Protein AF-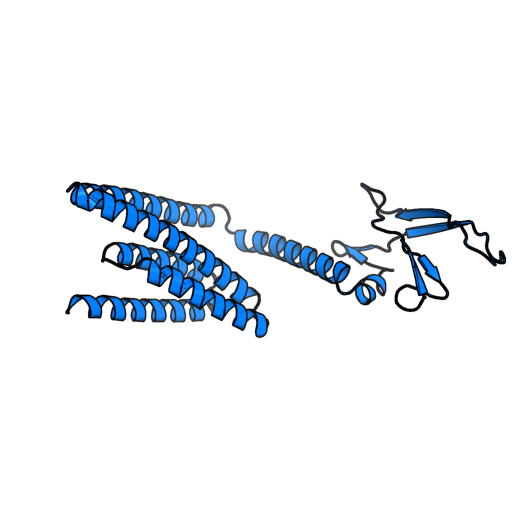A0A9D8EAK0-F1 (afdb_monomer_lite)

Structure (mmCIF, N/CA/C/O backbone):
data_AF-A0A9D8EAK0-F1
#
_entry.id   AF-A0A9D8EAK0-F1
#
loop_
_atom_site.group_PDB
_atom_site.id
_atom_site.type_symbol
_atom_site.label_atom_id
_atom_site.label_alt_id
_atom_site.label_comp_id
_atom_site.label_asym_id
_atom_site.label_entity_id
_atom_site.label_seq_id
_atom_site.pdbx_PDB_ins_code
_atom_site.Cartn_x
_atom_site.Cartn_y
_atom_site.Cartn_z
_atom_site.occupancy
_atom_site.B_iso_or_equiv
_atom_site.auth_seq_id
_atom_site.auth_comp_id
_atom_site.auth_asym_id
_atom_site.auth_atom_id
_atom_site.pdbx_PDB_model_num
ATOM 1 N N . MET A 1 1 ? -1.820 21.563 34.931 1.00 51.72 1 MET A N 1
ATOM 2 C CA . MET A 1 1 ? -0.421 21.409 34.449 1.00 51.72 1 MET A CA 1
ATOM 3 C C . MET A 1 1 ? 0.178 20.003 34.627 1.00 51.72 1 MET A C 1
ATOM 5 O O . MET A 1 1 ? 1.142 19.706 33.934 1.00 51.72 1 MET A O 1
ATOM 9 N N . LYS A 1 2 ? -0.359 19.120 35.493 1.00 52.44 2 LYS A N 1
ATOM 10 C CA . LYS A 1 2 ? 0.171 17.749 35.684 1.00 52.44 2 LYS A CA 1
ATOM 11 C C . LYS A 1 2 ? -0.135 16.769 34.535 1.00 52.44 2 LYS A C 1
ATOM 13 O O . LYS A 1 2 ? 0.674 15.885 34.287 1.00 52.44 2 LYS A O 1
ATOM 18 N N . GLU A 1 3 ? -1.223 16.958 33.790 1.00 54.00 3 GLU A N 1
ATOM 19 C CA . GLU A 1 3 ? -1.650 16.009 32.742 1.00 54.00 3 GLU A CA 1
ATOM 20 C C . GLU A 1 3 ? -0.739 15.991 31.500 1.00 54.00 3 GLU A C 1
ATOM 22 O O . GLU A 1 3 ? -0.499 14.931 30.929 1.00 54.00 3 GLU A O 1
ATOM 27 N N . LYS A 1 4 ? -0.110 17.120 31.134 1.00 54.97 4 LYS A N 1
ATOM 28 C CA . LYS A 1 4 ? 0.785 17.182 29.958 1.00 54.97 4 LYS A CA 1
ATOM 29 C C . LYS A 1 4 ? 2.066 16.344 30.091 1.00 54.97 4 LYS A C 1
ATOM 31 O O . LYS A 1 4 ? 2.624 15.944 29.074 1.00 54.97 4 LYS A O 1
ATOM 36 N N . LYS A 1 5 ? 2.543 16.054 31.310 1.00 58.66 5 LYS A N 1
ATOM 37 C CA . LYS A 1 5 ? 3.771 15.253 31.504 1.00 58.66 5 LYS A CA 1
ATOM 38 C C . LYS A 1 5 ? 3.577 13.770 31.174 1.00 58.66 5 LYS A C 1
ATOM 40 O O . LYS A 1 5 ? 4.534 13.117 30.773 1.00 58.66 5 LYS A O 1
ATOM 45 N N . ILE A 1 6 ? 2.355 13.254 31.305 1.00 59.34 6 ILE A N 1
ATOM 46 C CA . ILE A 1 6 ? 2.064 11.830 31.094 1.00 59.34 6 ILE A CA 1
ATOM 47 C C . ILE A 1 6 ? 2.132 11.482 29.600 1.00 59.34 6 ILE A C 1
ATOM 49 O O . ILE A 1 6 ? 2.728 10.471 29.234 1.00 59.34 6 ILE A O 1
ATOM 53 N N . GLY A 1 7 ? 1.625 12.362 28.728 1.00 63.47 7 GLY A N 1
ATOM 54 C CA . GLY A 1 7 ? 1.642 12.143 27.277 1.00 63.47 7 GLY A CA 1
ATOM 55 C C . GLY A 1 7 ? 3.052 12.061 26.680 1.00 63.47 7 GLY A C 1
ATOM 56 O O . GLY A 1 7 ? 3.315 11.204 25.841 1.00 63.47 7 GLY A O 1
ATOM 57 N N . LEU A 1 8 ? 3.985 12.899 27.149 1.00 65.31 8 LEU A N 1
ATOM 58 C CA . LEU A 1 8 ? 5.356 12.921 26.625 1.00 65.31 8 LEU A CA 1
ATOM 59 C C . LEU A 1 8 ? 6.140 11.653 26.995 1.00 65.31 8 LEU A C 1
ATOM 61 O O . LEU A 1 8 ? 6.878 11.116 26.173 1.00 65.31 8 LEU A O 1
ATOM 65 N N . SER A 1 9 ? 5.954 11.150 28.219 1.00 68.38 9 SER A N 1
ATOM 66 C CA . SER A 1 9 ? 6.632 9.935 28.676 1.00 68.38 9 SER A CA 1
ATOM 67 C C . SER A 1 9 ? 6.120 8.692 27.937 1.00 68.38 9 SER A C 1
ATOM 69 O O . SER A 1 9 ? 6.912 7.818 27.591 1.00 68.38 9 SER A O 1
ATOM 71 N N . PHE A 1 10 ? 4.823 8.653 27.616 1.00 66.75 10 PHE A N 1
ATOM 72 C CA . PHE A 1 10 ? 4.234 7.614 26.769 1.00 66.75 10 PHE A CA 1
ATOM 73 C C . PHE A 1 10 ? 4.755 7.663 25.331 1.00 66.75 10 PHE A C 1
ATOM 75 O O . PHE A 1 10 ? 5.081 6.623 24.762 1.00 66.75 10 PHE A O 1
ATOM 82 N N . LEU A 1 11 ? 4.879 8.863 24.754 1.00 65.81 11 LEU A N 1
ATOM 83 C CA . LEU A 1 11 ? 5.420 9.042 23.406 1.00 65.81 11 LEU A CA 1
ATOM 84 C C . LEU A 1 11 ? 6.875 8.558 23.319 1.00 65.81 11 LEU A C 1
ATOM 86 O O . LEU A 1 11 ? 7.241 7.875 22.367 1.00 65.81 11 LEU A O 1
ATOM 90 N N . ALA A 1 12 ? 7.689 8.859 24.334 1.00 70.94 12 ALA A N 1
ATOM 91 C CA . ALA A 1 12 ? 9.068 8.386 24.411 1.00 70.94 12 ALA A CA 1
ATOM 92 C C . ALA A 1 12 ? 9.146 6.853 24.525 1.00 70.94 12 ALA A C 1
ATOM 94 O O . ALA A 1 12 ? 9.933 6.228 23.817 1.00 70.94 12 ALA A O 1
ATOM 95 N N . ALA A 1 13 ? 8.296 6.239 25.356 1.00 72.50 13 ALA A N 1
ATOM 96 C CA . ALA A 1 13 ? 8.214 4.783 25.475 1.00 72.50 13 ALA A CA 1
ATOM 97 C C . ALA A 1 13 ? 7.775 4.120 24.158 1.00 72.50 13 ALA A C 1
ATOM 99 O O . ALA A 1 13 ? 8.337 3.101 23.764 1.00 72.50 13 ALA A O 1
ATOM 100 N N . PHE A 1 14 ? 6.822 4.725 23.445 1.00 70.31 14 PHE A N 1
ATOM 101 C CA . PHE A 1 14 ? 6.393 4.272 22.123 1.00 70.31 14 PHE A CA 1
ATOM 102 C C . PHE A 1 14 ? 7.522 4.362 21.094 1.00 70.31 14 PHE A C 1
ATOM 104 O O . PHE A 1 14 ? 7.761 3.412 20.354 1.00 70.31 14 PHE A O 1
ATOM 111 N N . PHE A 1 15 ? 8.242 5.485 21.066 1.00 70.19 15 PHE A N 1
ATOM 112 C CA . PHE A 1 15 ? 9.363 5.681 20.151 1.00 70.19 15 PHE A CA 1
ATOM 113 C C . PHE A 1 15 ? 10.483 4.669 20.418 1.00 70.19 15 PHE A C 1
ATOM 115 O O . PHE A 1 15 ? 11.022 4.084 19.483 1.00 70.19 15 PHE A O 1
ATOM 122 N N . LEU A 1 16 ? 10.769 4.388 21.694 1.00 77.81 16 LEU A N 1
ATOM 123 C CA . LEU A 1 16 ? 11.704 3.341 22.100 1.00 77.81 16 LEU A CA 1
ATOM 124 C C . LEU A 1 16 ? 11.246 1.957 21.611 1.00 77.81 16 LEU A C 1
ATOM 126 O O . LEU A 1 16 ? 12.033 1.229 21.015 1.00 77.81 16 LEU A O 1
ATOM 130 N N . LEU A 1 17 ? 9.969 1.612 21.804 1.00 68.75 17 LEU A N 1
ATOM 131 C CA . LEU A 1 17 ? 9.374 0.362 21.317 1.00 68.75 17 LEU A CA 1
ATOM 132 C C . LEU A 1 17 ? 9.446 0.240 19.792 1.00 68.75 17 LEU A C 1
ATOM 134 O O . LEU A 1 17 ? 9.716 -0.843 19.275 1.00 68.75 17 LEU A O 1
ATOM 138 N N . LEU A 1 18 ? 9.255 1.345 19.072 1.00 67.44 18 LEU A N 1
ATOM 139 C CA . LEU A 1 18 ? 9.358 1.393 17.618 1.00 67.44 18 LEU A CA 1
ATOM 140 C C . LEU A 1 18 ? 10.806 1.180 17.157 1.00 67.44 18 LEU A C 1
ATOM 142 O O . LEU A 1 18 ? 11.036 0.399 16.237 1.00 67.44 18 LEU A O 1
ATOM 146 N N . ILE A 1 19 ? 11.785 1.789 17.830 1.00 72.50 19 ILE A N 1
ATOM 147 C CA . ILE A 1 19 ? 13.213 1.546 17.572 1.00 72.50 19 ILE A CA 1
ATOM 148 C C . ILE A 1 19 ? 13.569 0.081 17.847 1.00 72.50 19 ILE A C 1
ATOM 150 O O . ILE A 1 19 ? 14.188 -0.561 17.001 1.00 72.50 19 ILE A O 1
ATOM 154 N N . ILE A 1 20 ? 13.142 -0.470 18.988 1.00 72.69 20 ILE A N 1
ATOM 155 C CA . ILE A 1 20 ? 13.366 -1.881 19.339 1.00 72.69 20 ILE A CA 1
ATOM 156 C C . ILE A 1 20 ? 12.738 -2.790 18.280 1.00 72.69 20 ILE A C 1
ATOM 158 O O . ILE A 1 20 ? 13.375 -3.739 17.833 1.00 72.69 20 ILE A O 1
ATOM 162 N N . SER A 1 21 ? 11.526 -2.476 17.821 1.00 65.38 21 SER A N 1
ATOM 163 C CA . SER A 1 21 ? 10.844 -3.177 16.730 1.00 65.38 21 SER A CA 1
ATOM 164 C C . SER A 1 21 ? 11.638 -3.128 15.422 1.00 65.38 21 SER A C 1
ATOM 166 O O . SER A 1 21 ? 11.805 -4.154 14.768 1.00 65.38 21 SER A O 1
ATOM 168 N N . LEU A 1 22 ? 12.147 -1.955 15.035 1.00 68.38 22 LEU A N 1
ATOM 169 C CA . LEU A 1 22 ? 12.960 -1.801 13.826 1.00 68.38 22 LEU A CA 1
ATOM 170 C C . LEU A 1 22 ? 14.261 -2.602 13.913 1.00 68.38 22 LEU A C 1
ATOM 172 O O . LEU A 1 22 ? 14.659 -3.225 12.935 1.00 68.38 22 LEU A O 1
ATOM 176 N N . PHE A 1 23 ? 14.891 -2.642 15.087 1.00 70.62 23 PHE A N 1
ATOM 177 C CA . PHE A 1 23 ? 16.078 -3.462 15.317 1.00 70.62 23 PHE A CA 1
ATOM 178 C C . PHE A 1 23 ? 15.743 -4.961 15.278 1.00 70.62 23 PHE A C 1
ATOM 180 O O . PHE A 1 23 ? 16.468 -5.763 14.689 1.00 70.62 23 PHE A O 1
ATOM 187 N N . SER A 1 24 ? 14.589 -5.324 15.841 1.00 62.16 24 SER A N 1
ATOM 188 C CA . SER A 1 24 ? 14.071 -6.694 15.860 1.00 62.16 24 SER A CA 1
ATOM 189 C C . SER A 1 24 ? 13.712 -7.197 14.464 1.00 62.16 24 SER A C 1
ATOM 191 O O . SER A 1 24 ? 13.799 -8.395 14.236 1.00 62.16 24 SER A O 1
ATOM 193 N N . LEU A 1 25 ? 13.381 -6.317 13.511 1.00 61.12 25 LEU A N 1
ATOM 194 C CA . LEU A 1 25 ? 13.100 -6.679 12.115 1.00 61.12 25 LEU A CA 1
ATOM 195 C C . LEU A 1 25 ? 14.266 -7.440 11.465 1.00 61.12 25 LEU A C 1
ATOM 197 O O . LEU A 1 25 ? 14.039 -8.367 10.691 1.00 61.12 25 LEU A O 1
ATOM 201 N N . SER A 1 26 ? 15.504 -7.057 11.796 1.00 58.28 26 SER A N 1
ATOM 202 C CA . SER A 1 26 ? 16.720 -7.681 11.259 1.00 58.28 26 SER A CA 1
ATOM 203 C C . SER A 1 26 ? 16.910 -9.118 11.760 1.00 58.28 26 SER A C 1
ATOM 205 O O . SER A 1 26 ? 17.507 -9.948 11.081 1.00 58.28 26 SER A O 1
ATOM 207 N N . ILE A 1 27 ? 16.381 -9.419 12.949 1.00 70.00 27 ILE A N 1
ATOM 208 C CA . ILE A 1 27 ? 16.633 -10.677 13.661 1.00 70.00 27 ILE A CA 1
ATOM 209 C C . ILE A 1 27 ? 15.416 -11.611 13.571 1.00 70.00 27 ILE A C 1
ATOM 211 O O . ILE A 1 27 ? 15.560 -12.812 13.361 1.00 70.00 27 ILE A O 1
ATOM 215 N N . PHE A 1 28 ? 14.205 -11.061 13.677 1.00 68.94 28 PHE A N 1
ATOM 216 C CA . PHE A 1 28 ? 12.940 -11.790 13.719 1.00 68.94 28 PHE A CA 1
ATOM 217 C C . PHE A 1 28 ? 11.852 -11.036 12.932 1.00 68.94 28 PHE A C 1
ATOM 219 O O . PHE A 1 28 ? 11.063 -10.284 13.514 1.00 68.94 28 PHE A O 1
ATOM 226 N N . PRO A 1 29 ? 11.731 -11.281 11.615 1.00 64.19 29 PRO A N 1
ATOM 227 C CA . PRO A 1 29 ? 10.745 -10.619 10.752 1.00 64.19 29 PRO A CA 1
ATOM 228 C C . PRO A 1 29 ? 9.292 -10.800 11.221 1.00 64.19 29 PRO A C 1
ATOM 230 O O . PRO A 1 29 ? 8.430 -9.975 10.938 1.00 64.19 29 PRO A O 1
ATOM 233 N N . GLN A 1 30 ? 9.020 -11.872 11.969 1.00 62.62 30 GLN A N 1
ATOM 234 C CA . GLN A 1 30 ? 7.698 -12.211 12.501 1.00 62.62 30 GLN A CA 1
ATOM 235 C C . GLN A 1 30 ? 7.270 -11.298 13.668 1.00 62.62 30 GLN A C 1
ATOM 237 O O . GLN A 1 30 ? 6.085 -11.007 13.818 1.00 62.62 30 GLN A O 1
ATOM 242 N N . LEU A 1 31 ? 8.219 -10.779 14.462 1.00 60.12 31 LEU A N 1
ATOM 243 C CA . LEU A 1 31 ? 7.925 -9.888 15.597 1.00 60.12 31 LEU A CA 1
ATOM 244 C C . LEU A 1 31 ? 7.423 -8.505 15.155 1.00 60.12 31 LEU A C 1
ATOM 246 O O . LEU A 1 31 ? 6.789 -7.794 15.933 1.00 60.12 31 LEU A O 1
ATOM 250 N N . TYR A 1 32 ? 7.646 -8.134 13.897 1.00 63.91 32 TYR A N 1
ATOM 251 C CA . TYR A 1 32 ? 7.183 -6.868 13.333 1.00 63.91 32 TYR A CA 1
ATOM 252 C C . TYR A 1 32 ? 5.649 -6.767 13.251 1.00 63.91 32 TYR A C 1
ATOM 254 O O . TYR A 1 32 ? 5.074 -5.708 13.484 1.00 63.91 32 TYR A O 1
ATOM 262 N N . GLN A 1 33 ? 4.942 -7.870 12.991 1.00 63.53 33 GLN A N 1
ATOM 263 C CA . GLN A 1 33 ? 3.473 -7.857 13.035 1.00 63.53 33 GLN A CA 1
ATOM 264 C C . GLN A 1 33 ? 2.954 -7.626 14.462 1.00 63.53 33 GLN A C 1
ATOM 266 O O . GLN A 1 33 ? 1.955 -6.937 14.672 1.00 63.53 33 GLN A O 1
ATOM 271 N N . ILE A 1 34 ? 3.676 -8.147 15.456 1.00 62.41 34 ILE A N 1
ATOM 272 C CA . ILE A 1 34 ? 3.359 -7.963 16.874 1.00 62.41 34 ILE A CA 1
ATOM 273 C C . ILE A 1 34 ? 3.629 -6.514 17.302 1.00 62.41 34 ILE A C 1
ATOM 275 O O . ILE A 1 34 ? 2.858 -5.961 18.085 1.00 62.41 34 ILE A O 1
ATOM 279 N N . SER A 1 35 ? 4.653 -5.851 16.757 1.00 64.88 35 SER A N 1
ATOM 280 C CA . SER A 1 35 ? 4.904 -4.437 17.053 1.00 64.88 35 SER A CA 1
ATOM 281 C C . SER A 1 35 ? 3.859 -3.503 16.437 1.00 64.88 35 SER A C 1
ATOM 283 O O . SER A 1 35 ? 3.468 -2.541 17.096 1.00 64.88 35 SER A O 1
ATOM 285 N N . ILE A 1 36 ? 3.318 -3.820 15.252 1.00 64.75 36 ILE A N 1
ATOM 286 C CA . ILE A 1 36 ? 2.131 -3.144 14.692 1.00 64.75 36 ILE A CA 1
ATOM 287 C C . ILE A 1 36 ? 0.947 -3.278 15.651 1.00 64.75 36 ILE A C 1
ATOM 289 O O . ILE A 1 36 ? 0.292 -2.286 15.972 1.00 64.75 36 ILE A O 1
ATOM 293 N N . PHE A 1 37 ? 0.687 -4.492 16.141 1.00 64.31 37 PHE A N 1
ATOM 294 C CA . PHE A 1 37 ? -0.396 -4.745 17.088 1.00 64.31 37 PHE A CA 1
ATOM 295 C C . PHE A 1 37 ? -0.211 -3.947 18.386 1.00 64.31 37 PHE A C 1
ATOM 297 O O . PHE A 1 37 ? -1.149 -3.306 18.858 1.00 64.31 37 PHE A O 1
ATOM 304 N N . PHE A 1 38 ? 1.011 -3.905 18.922 1.00 65.25 38 PHE A N 1
ATOM 305 C CA . PHE A 1 38 ? 1.347 -3.085 20.085 1.00 65.25 38 PHE A CA 1
ATOM 306 C C . PHE A 1 38 ? 1.203 -1.590 19.809 1.00 65.25 38 PHE A C 1
ATOM 308 O O . PHE A 1 38 ? 0.707 -0.864 20.666 1.00 65.25 38 PHE A O 1
ATOM 315 N N . ALA A 1 39 ? 1.575 -1.121 18.618 1.00 67.75 39 ALA A N 1
ATOM 316 C CA . ALA A 1 39 ? 1.432 0.278 18.257 1.00 67.75 39 ALA A CA 1
ATOM 317 C C . ALA A 1 39 ? -0.041 0.696 18.170 1.00 67.75 39 ALA A C 1
ATOM 319 O O . ALA A 1 39 ? -0.419 1.742 18.696 1.00 67.75 39 ALA A O 1
ATOM 320 N N . VAL A 1 40 ? -0.884 -0.161 17.587 1.00 67.44 40 VAL A N 1
ATOM 321 C CA . VAL A 1 40 ? -2.342 0.007 17.555 1.00 67.44 40 VAL A CA 1
ATOM 322 C C . VAL A 1 40 ? -2.933 -0.078 18.965 1.00 67.44 40 VAL A C 1
ATOM 324 O O . VAL A 1 40 ? -3.793 0.725 19.309 1.00 67.44 40 VAL A O 1
ATOM 327 N N . MET A 1 41 ? -2.450 -0.981 19.820 1.00 65.25 41 MET A N 1
ATOM 328 C CA . MET A 1 41 ? -2.903 -1.080 21.210 1.00 65.25 41 MET A CA 1
ATOM 329 C C . MET A 1 41 ? -2.539 0.150 22.039 1.00 65.25 41 MET A C 1
ATOM 331 O O . MET A 1 41 ? -3.399 0.677 22.739 1.00 65.25 41 MET A O 1
ATOM 335 N N . ILE A 1 42 ? -1.304 0.645 21.932 1.00 65.50 42 ILE A N 1
ATOM 336 C CA . ILE A 1 42 ? -0.858 1.877 22.597 1.00 65.50 42 ILE A CA 1
ATOM 337 C C . ILE A 1 42 ? -1.645 3.073 22.063 1.00 65.50 42 ILE A C 1
ATOM 339 O O . ILE A 1 42 ? -2.051 3.936 22.838 1.00 65.50 42 ILE A O 1
ATOM 343 N N . PHE A 1 43 ? -1.920 3.100 20.760 1.00 65.69 43 PHE A N 1
ATOM 344 C CA . PHE A 1 43 ? -2.755 4.117 20.139 1.00 65.69 43 PHE A CA 1
ATOM 345 C C . PHE A 1 43 ? -4.185 4.124 20.702 1.00 65.69 43 PHE A C 1
ATOM 347 O O . PHE A 1 43 ? -4.709 5.1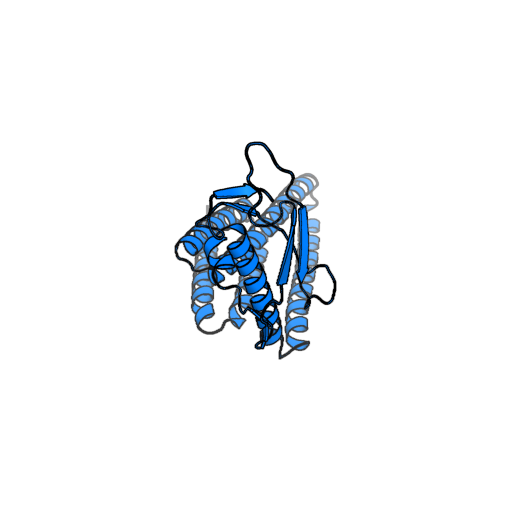60 21.106 1.00 65.69 43 PHE A O 1
ATOM 354 N N . ILE A 1 44 ? -4.797 2.950 20.790 1.00 62.25 44 ILE A N 1
ATOM 355 C CA . ILE A 1 44 ? -6.125 2.748 21.363 1.00 62.25 44 ILE A CA 1
ATOM 356 C C . ILE A 1 44 ? -6.161 3.157 22.844 1.00 62.25 44 ILE A C 1
ATOM 358 O O . ILE A 1 44 ? -7.092 3.834 23.281 1.00 62.25 44 ILE A O 1
ATOM 362 N N . PHE A 1 45 ? -5.130 2.791 23.607 1.00 61.78 45 PHE A N 1
ATOM 363 C CA . PHE A 1 45 ? -4.972 3.215 24.997 1.00 61.78 45 PHE A CA 1
ATOM 364 C C . PHE A 1 45 ? -4.827 4.737 25.105 1.00 61.78 45 PHE A C 1
ATOM 366 O O . PHE A 1 45 ? -5.428 5.357 25.976 1.00 61.78 45 PHE A O 1
ATOM 373 N N . SER A 1 46 ? -4.080 5.351 24.187 1.00 58.22 46 SER A N 1
ATOM 374 C CA . SER A 1 46 ? -3.877 6.797 24.094 1.00 58.22 46 SER A CA 1
ATOM 375 C C . SER A 1 46 ? -5.183 7.550 23.797 1.00 58.22 46 SER A C 1
ATOM 377 O O . SER A 1 46 ? -5.464 8.550 24.456 1.00 58.22 46 SER A O 1
ATOM 379 N N . GLN A 1 47 ? -6.049 7.033 22.918 1.00 58.31 47 GLN A N 1
ATOM 380 C CA . GLN A 1 47 ? -7.385 7.599 22.659 1.00 58.31 47 GLN A CA 1
ATOM 381 C C . GLN A 1 47 ? -8.285 7.631 23.908 1.00 58.31 47 GLN A C 1
ATOM 383 O O . GLN A 1 47 ? -9.143 8.502 24.041 1.00 58.31 47 GLN A O 1
ATOM 388 N N . TYR A 1 48 ? -8.070 6.726 24.866 1.00 61.06 48 TYR A N 1
ATOM 389 C CA . TYR A 1 48 ? -8.807 6.717 26.132 1.00 61.06 48 TYR A CA 1
ATOM 390 C C . TYR A 1 48 ? -8.412 7.879 27.074 1.00 61.06 48 TYR A C 1
ATOM 392 O O . TYR A 1 48 ? -9.160 8.191 28.003 1.00 61.06 48 TYR A O 1
ATOM 400 N N . PHE A 1 49 ? -7.275 8.544 26.820 1.00 59.31 49 PHE A N 1
ATOM 401 C CA . PHE A 1 49 ? -6.641 9.541 27.696 1.00 59.31 49 PHE A CA 1
ATOM 402 C C . PHE A 1 49 ? -6.584 10.980 27.124 1.00 59.31 49 PHE A C 1
ATOM 404 O O . PHE A 1 49 ? -5.713 11.745 27.521 1.00 59.31 49 PHE A O 1
ATOM 411 N N . ASP A 1 50 ? -7.520 11.391 26.254 1.00 65.75 50 ASP A N 1
ATOM 412 C CA . ASP A 1 50 ? -7.580 12.756 25.666 1.00 65.75 50 ASP A CA 1
ATOM 413 C C . ASP A 1 50 ? -6.415 13.099 24.714 1.00 65.75 50 ASP A C 1
ATOM 415 O O . ASP A 1 50 ? -5.801 14.163 24.794 1.00 65.75 50 ASP A O 1
ATOM 419 N N . PHE A 1 51 ? -6.098 12.201 23.782 1.00 65.94 51 PHE A N 1
ATOM 420 C CA . PHE A 1 51 ? -5.047 12.439 22.791 1.00 65.94 51 PHE A CA 1
ATOM 421 C C . PHE A 1 51 ? -5.602 13.018 21.480 1.00 65.94 51 PHE A C 1
ATOM 423 O O . PHE A 1 51 ? -6.493 12.437 20.866 1.00 65.94 51 PHE A O 1
ATOM 430 N N . GLU A 1 52 ? -5.045 14.140 21.019 1.00 79.31 52 GLU A N 1
ATOM 431 C CA . GLU A 1 52 ? -5.499 14.843 19.811 1.00 79.31 52 GLU A CA 1
ATOM 432 C C . GLU A 1 52 ? -5.155 14.051 18.531 1.00 79.31 52 GLU A C 1
ATOM 434 O O . GLU A 1 52 ? -3.979 13.792 18.259 1.00 79.31 52 GLU A O 1
ATOM 439 N N . TYR A 1 53 ? -6.147 13.733 17.681 1.00 83.69 53 TYR A N 1
ATOM 440 C CA . TYR A 1 53 ? -5.948 13.085 16.361 1.00 83.69 53 TYR A CA 1
ATOM 441 C C . TYR A 1 53 ? -4.889 13.786 15.488 1.00 83.69 53 TYR A C 1
ATOM 443 O O . TYR A 1 53 ? -4.255 13.167 14.631 1.00 83.69 53 TYR A O 1
ATOM 451 N N . ARG A 1 54 ? -4.664 15.082 15.733 1.00 83.38 54 ARG A N 1
ATOM 452 C CA . ARG A 1 54 ? -3.633 15.913 15.100 1.00 83.38 54 ARG A CA 1
ATOM 453 C C . ARG A 1 54 ? -2.236 15.308 15.229 1.00 83.38 54 ARG A C 1
ATOM 455 O O . ARG A 1 54 ? -1.460 15.390 14.282 1.00 83.38 54 ARG A O 1
ATOM 462 N N . LEU A 1 55 ? -1.929 14.658 16.355 1.00 79.25 55 LEU A N 1
ATOM 463 C CA . LEU A 1 55 ? -0.636 14.007 16.572 1.00 79.25 55 LEU A CA 1
ATOM 464 C C . LEU A 1 55 ? -0.446 12.778 15.677 1.00 79.25 55 LEU A C 1
ATOM 466 O O . LEU A 1 55 ? 0.668 12.534 15.228 1.00 79.25 55 LEU A O 1
ATOM 470 N N . LEU A 1 56 ? -1.513 12.042 15.353 1.00 80.94 56 LEU A N 1
ATOM 471 C CA . LEU A 1 56 ? -1.439 10.887 14.447 1.00 80.94 56 LEU A CA 1
ATOM 472 C C . LEU A 1 56 ? -1.192 11.313 13.018 1.00 80.94 56 LEU A C 1
ATOM 474 O O . LEU A 1 56 ? -0.346 10.741 12.341 1.00 80.94 56 LEU A O 1
ATOM 478 N N . ILE A 1 57 ? -1.928 12.331 12.576 1.00 84.56 57 ILE A N 1
ATOM 479 C CA . ILE A 1 57 ? -1.749 12.905 11.248 1.00 84.56 57 ILE A CA 1
ATOM 480 C C . ILE A 1 57 ? -0.330 13.472 11.150 1.00 84.56 57 ILE A C 1
ATOM 482 O O . ILE A 1 57 ? 0.379 13.172 10.195 1.00 84.56 57 ILE A O 1
ATOM 486 N N . GLY A 1 58 ? 0.127 14.203 12.173 1.00 84.12 58 GLY A N 1
ATOM 487 C CA . GLY A 1 58 ? 1.503 14.692 12.257 1.00 84.12 58 GLY A CA 1
ATOM 488 C C . GLY A 1 58 ? 2.543 13.569 12.197 1.00 84.12 58 GLY A C 1
ATOM 489 O O . GLY A 1 58 ? 3.510 13.668 11.444 1.00 84.12 58 GLY A O 1
ATOM 490 N N . PHE A 1 59 ? 2.329 12.470 12.924 1.00 81.25 59 PHE A N 1
ATOM 491 C CA . PHE A 1 59 ? 3.226 11.314 12.906 1.00 81.25 59 PHE A CA 1
ATOM 492 C C . PHE A 1 59 ? 3.226 10.593 11.552 1.00 81.25 59 PHE A C 1
ATOM 494 O O . PHE A 1 59 ? 4.287 10.228 11.052 1.00 81.25 59 PHE A O 1
ATOM 501 N N . ALA A 1 60 ? 2.065 10.441 10.915 1.00 86.81 60 ALA A N 1
ATOM 502 C CA . ALA A 1 60 ? 1.964 9.865 9.579 1.00 86.81 60 ALA A CA 1
ATOM 503 C C . ALA A 1 60 ? 2.709 10.716 8.539 1.00 86.81 60 ALA A C 1
ATOM 505 O O . ALA A 1 60 ? 3.446 10.178 7.718 1.00 86.81 60 ALA A O 1
ATOM 506 N N . LEU A 1 61 ? 2.580 12.045 8.607 1.00 90.62 61 LEU A N 1
ATOM 507 C CA . LEU A 1 61 ? 3.329 12.965 7.746 1.00 90.62 61 LEU A CA 1
ATOM 508 C C . LEU A 1 61 ? 4.841 12.879 8.000 1.00 90.62 61 LEU A C 1
ATOM 510 O O . LEU A 1 61 ? 5.627 12.892 7.057 1.00 90.62 61 LEU A O 1
ATOM 514 N N . PHE A 1 62 ? 5.258 12.729 9.256 1.00 85.00 62 PHE A N 1
ATOM 515 C CA . PHE A 1 62 ? 6.663 12.511 9.598 1.00 85.00 62 PHE A CA 1
ATOM 516 C C . PHE A 1 62 ? 7.205 11.191 9.022 1.00 85.00 62 PHE A C 1
ATOM 518 O O . PHE A 1 62 ? 8.267 11.176 8.399 1.00 85.00 62 PHE A O 1
ATOM 525 N N . LEU A 1 63 ? 6.456 10.091 9.153 1.00 83.69 63 LEU A N 1
ATOM 526 C CA . LEU A 1 63 ? 6.812 8.802 8.551 1.00 83.69 63 LEU A CA 1
ATOM 527 C C . LEU A 1 63 ? 6.861 8.868 7.019 1.00 83.69 63 LEU A C 1
ATOM 529 O O . LEU A 1 63 ? 7.710 8.216 6.414 1.00 83.69 63 LEU A O 1
ATOM 533 N N . LEU A 1 64 ? 5.999 9.672 6.389 1.00 91.81 64 LEU A N 1
ATOM 534 C CA . LEU A 1 64 ? 6.024 9.907 4.945 1.00 91.81 64 LEU A CA 1
ATOM 535 C C . LEU A 1 64 ? 7.353 10.547 4.511 1.00 91.81 64 LEU A C 1
ATOM 537 O O . LEU A 1 64 ? 7.946 10.120 3.522 1.00 91.81 64 LEU A O 1
ATOM 541 N N . ILE A 1 65 ? 7.858 11.524 5.272 1.00 92.19 65 ILE A N 1
ATOM 542 C CA . ILE A 1 65 ? 9.166 12.146 5.009 1.00 92.19 65 ILE A CA 1
ATOM 543 C C . ILE A 1 65 ? 10.282 11.103 5.133 1.00 92.19 65 ILE A C 1
ATOM 545 O O . ILE A 1 65 ? 11.133 11.013 4.249 1.00 92.19 65 ILE A O 1
ATOM 549 N N . ILE A 1 66 ? 10.256 10.266 6.177 1.00 86.06 66 ILE A N 1
ATOM 550 C CA . ILE A 1 66 ? 11.221 9.164 6.330 1.00 86.06 66 ILE A CA 1
ATOM 551 C C . ILE A 1 66 ? 11.148 8.211 5.133 1.00 86.06 66 ILE A C 1
ATOM 553 O O . ILE A 1 66 ? 12.183 7.826 4.596 1.00 86.06 66 ILE A O 1
ATOM 557 N N . CYS A 1 67 ? 9.944 7.868 4.674 1.00 91.69 67 CYS A N 1
ATOM 558 C CA . CYS A 1 67 ? 9.742 7.011 3.510 1.00 91.69 67 CYS A CA 1
ATOM 559 C C . CYS A 1 67 ? 10.433 7.574 2.255 1.00 91.69 67 CYS A C 1
ATOM 561 O O . CYS A 1 67 ? 11.082 6.821 1.531 1.00 91.69 67 CYS A O 1
ATOM 563 N N . LEU A 1 68 ? 10.365 8.891 2.023 1.00 94.75 68 LEU A N 1
ATOM 564 C CA . LEU A 1 68 ? 11.079 9.541 0.916 1.00 94.75 68 LEU A CA 1
ATOM 565 C C . LEU A 1 68 ? 12.602 9.414 1.059 1.00 94.75 68 LEU A C 1
ATOM 567 O O . LEU A 1 68 ? 13.278 9.080 0.087 1.00 94.75 68 LEU A O 1
ATOM 571 N N . PHE A 1 69 ? 13.143 9.616 2.264 1.00 91.69 69 PHE A N 1
ATOM 572 C CA . PHE A 1 69 ? 14.573 9.411 2.520 1.00 91.69 69 PHE A CA 1
ATOM 573 C C . PHE A 1 69 ? 15.001 7.963 2.253 1.00 91.69 69 PHE A C 1
ATOM 575 O O . PHE A 1 69 ? 16.008 7.738 1.586 1.00 91.69 69 PHE A O 1
ATOM 582 N N . LEU A 1 70 ? 14.227 6.977 2.709 1.00 88.38 70 LEU A N 1
ATOM 583 C CA . LEU A 1 70 ? 14.525 5.557 2.486 1.00 88.38 70 LEU A CA 1
ATOM 584 C C . LEU A 1 70 ? 14.586 5.203 0.996 1.00 88.38 70 LEU A C 1
ATOM 586 O O . LEU A 1 70 ? 15.469 4.448 0.586 1.00 88.38 70 LEU A O 1
ATOM 590 N N . LEU A 1 71 ? 13.702 5.789 0.184 1.00 90.25 71 LEU A N 1
ATOM 591 C CA . LEU A 1 71 ? 13.723 5.619 -1.271 1.00 90.25 71 LEU A CA 1
ATOM 592 C C . LEU A 1 71 ? 14.985 6.223 -1.906 1.00 90.25 71 LEU A C 1
ATOM 594 O O . LEU A 1 71 ? 15.579 5.601 -2.784 1.00 90.25 71 LEU A O 1
ATOM 598 N N . ILE A 1 72 ? 15.450 7.387 -1.437 1.00 93.69 72 ILE A N 1
ATOM 599 C CA . ILE A 1 72 ? 16.708 7.999 -1.910 1.00 93.69 72 ILE A CA 1
ATOM 600 C C . ILE A 1 72 ? 17.905 7.074 -1.632 1.00 93.69 72 ILE A C 1
ATOM 602 O O . ILE A 1 72 ? 18.783 6.922 -2.483 1.00 93.69 72 ILE A O 1
ATOM 606 N N . PHE A 1 73 ? 17.912 6.402 -0.478 1.00 91.00 73 PHE A N 1
ATOM 607 C CA . PHE A 1 73 ? 18.946 5.432 -0.102 1.00 91.00 73 PHE A CA 1
ATOM 608 C C . PHE A 1 73 ? 18.750 4.029 -0.708 1.00 91.00 73 PHE A C 1
ATOM 610 O O . PHE A 1 73 ? 19.528 3.129 -0.394 1.00 91.00 73 PHE A O 1
ATOM 617 N N . LYS A 1 74 ? 17.760 3.834 -1.595 1.00 91.81 74 LYS A N 1
ATOM 618 C CA . LYS A 1 74 ? 17.432 2.545 -2.240 1.00 91.81 74 LYS A CA 1
ATO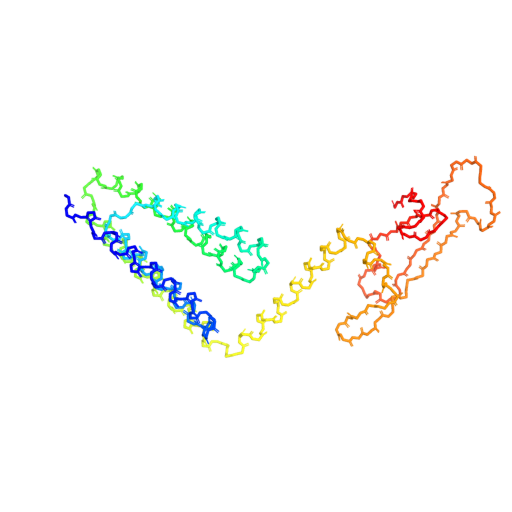M 619 C C . LYS A 1 74 ? 17.082 1.424 -1.249 1.00 91.81 74 LYS A C 1
ATOM 621 O O . LYS A 1 74 ? 17.384 0.255 -1.481 1.00 91.81 74 LYS A O 1
ATOM 626 N N . LEU A 1 75 ? 16.450 1.771 -0.128 1.00 82.62 75 LEU A N 1
ATOM 627 C CA . LEU A 1 75 ? 15.957 0.824 0.878 1.00 82.62 75 LEU A CA 1
ATOM 628 C C . LEU A 1 75 ? 14.483 0.475 0.616 1.00 82.62 75 LEU A C 1
ATOM 630 O O . LEU A 1 75 ? 13.617 0.689 1.467 1.00 82.62 75 LEU A O 1
ATOM 634 N N . ASP A 1 76 ? 14.198 -0.060 -0.574 1.00 81.25 76 ASP A N 1
ATOM 635 C CA . ASP A 1 76 ? 12.837 -0.202 -1.119 1.00 81.25 76 ASP A CA 1
ATOM 636 C C . ASP A 1 76 ? 11.905 -1.018 -0.211 1.00 81.25 76 ASP A C 1
ATOM 638 O O . ASP A 1 76 ? 10.775 -0.613 0.067 1.00 81.25 76 ASP A O 1
ATOM 642 N N . THR A 1 77 ? 12.393 -2.136 0.332 1.00 79.88 77 THR A N 1
ATOM 643 C CA . THR A 1 77 ? 11.611 -2.992 1.235 1.00 79.88 77 THR A CA 1
ATOM 644 C C . THR A 1 77 ? 11.202 -2.243 2.505 1.00 79.88 77 THR A C 1
ATOM 646 O O . THR A 1 77 ? 10.057 -2.343 2.942 1.00 79.88 77 THR A O 1
ATOM 649 N N . LEU A 1 78 ? 12.115 -1.454 3.088 1.00 76.00 78 LEU A N 1
ATOM 650 C CA . LEU A 1 78 ? 11.825 -0.665 4.287 1.00 76.00 78 LEU A CA 1
ATOM 651 C C . LEU A 1 78 ? 10.834 0.461 3.970 1.00 76.00 78 LEU A C 1
ATOM 653 O O . LEU A 1 78 ? 9.915 0.703 4.747 1.00 76.00 78 LEU A O 1
ATOM 657 N N . ALA A 1 79 ? 10.981 1.110 2.813 1.00 82.81 79 ALA A N 1
ATOM 658 C CA . ALA A 1 79 ? 10.066 2.153 2.365 1.00 82.81 79 ALA A CA 1
ATOM 659 C C . ALA A 1 79 ? 8.625 1.630 2.220 1.00 82.81 79 ALA A C 1
ATOM 661 O O . ALA A 1 79 ? 7.696 2.272 2.703 1.00 82.81 79 ALA A O 1
ATOM 662 N N . ILE A 1 80 ? 8.430 0.431 1.656 1.00 81.12 80 ILE A N 1
ATOM 663 C CA . ILE A 1 80 ? 7.102 -0.205 1.556 1.00 81.12 80 ILE A CA 1
ATOM 664 C C . ILE A 1 80 ? 6.489 -0.424 2.948 1.00 81.12 80 ILE A C 1
ATOM 666 O O . ILE A 1 80 ? 5.315 -0.118 3.169 1.00 81.12 80 ILE A O 1
ATOM 670 N N . TYR A 1 81 ? 7.280 -0.898 3.913 1.00 77.88 81 TYR A N 1
ATOM 671 C CA . TYR A 1 81 ? 6.816 -1.059 5.293 1.00 77.88 81 TYR A CA 1
ATOM 672 C C . TYR A 1 81 ? 6.407 0.275 5.928 1.00 77.88 81 TYR A C 1
ATOM 674 O O . TYR A 1 81 ? 5.347 0.365 6.547 1.00 77.88 81 TYR A O 1
ATOM 682 N N . PHE A 1 82 ? 7.210 1.326 5.751 1.00 80.56 82 PHE A N 1
ATOM 683 C CA . PHE A 1 82 ? 6.884 2.668 6.239 1.00 80.56 82 PHE A CA 1
ATOM 684 C C . PHE A 1 82 ? 5.638 3.246 5.566 1.00 80.56 82 PHE A C 1
ATOM 686 O O . PHE A 1 82 ? 4.803 3.828 6.254 1.00 80.56 82 PHE A O 1
ATOM 693 N N . ALA A 1 83 ? 5.447 3.028 4.265 1.00 83.75 83 ALA A N 1
ATOM 694 C CA . ALA A 1 83 ? 4.240 3.448 3.560 1.00 83.75 83 ALA A CA 1
ATOM 695 C C . ALA A 1 83 ? 2.979 2.802 4.158 1.00 83.75 83 ALA A C 1
ATOM 697 O O . ALA A 1 83 ? 2.000 3.498 4.429 1.00 83.75 83 ALA A O 1
ATOM 698 N N . ASN A 1 84 ? 3.020 1.501 4.462 1.00 78.69 84 ASN A N 1
ATOM 699 C CA . ASN A 1 84 ? 1.909 0.817 5.132 1.00 78.69 84 ASN A CA 1
ATOM 700 C C . ASN A 1 84 ? 1.587 1.439 6.500 1.00 78.69 84 ASN A C 1
ATOM 702 O O . ASN A 1 84 ? 0.414 1.624 6.833 1.00 78.69 84 ASN A O 1
ATOM 706 N N . TYR A 1 85 ? 2.609 1.830 7.268 1.00 78.94 85 TYR A N 1
ATOM 707 C CA . TYR A 1 85 ? 2.403 2.561 8.519 1.00 78.94 85 TYR A CA 1
ATOM 708 C C . TYR A 1 85 ? 1.756 3.925 8.303 1.00 78.94 85 TYR A C 1
ATOM 710 O O . TYR A 1 85 ? 0.820 4.268 9.022 1.00 78.94 85 TYR A O 1
ATOM 718 N N . VAL A 1 86 ? 2.215 4.693 7.313 1.00 86.06 86 VAL A N 1
ATOM 719 C CA . VAL A 1 86 ? 1.625 5.994 6.970 1.00 86.06 86 VAL A CA 1
ATOM 720 C C . VAL A 1 86 ? 0.129 5.843 6.693 1.00 86.06 86 VAL A C 1
ATOM 722 O O . VAL A 1 86 ? -0.669 6.585 7.266 1.00 86.06 86 VAL A O 1
ATOM 725 N N . TYR A 1 87 ? -0.266 4.849 5.890 1.00 82.44 87 TYR A N 1
ATOM 726 C CA . TYR A 1 87 ? -1.677 4.572 5.611 1.00 82.44 87 TYR A CA 1
ATOM 727 C C . TYR A 1 87 ? -2.464 4.215 6.874 1.00 82.44 87 TYR A C 1
ATOM 729 O O . TYR A 1 87 ? -3.545 4.763 7.091 1.00 82.44 87 TYR A O 1
ATOM 737 N N . ALA A 1 88 ? -1.919 3.344 7.728 1.00 78.00 88 ALA A N 1
ATOM 738 C CA . ALA A 1 88 ? -2.571 2.954 8.974 1.00 78.00 88 ALA A CA 1
ATOM 739 C C . ALA A 1 88 ? -2.778 4.155 9.914 1.00 78.00 88 ALA A C 1
ATOM 741 O O . ALA A 1 88 ? -3.886 4.369 10.403 1.00 78.00 88 ALA A O 1
ATOM 742 N N . PHE A 1 89 ? -1.748 4.980 10.126 1.00 80.12 89 PHE A N 1
ATOM 743 C CA . PHE A 1 89 ? -1.847 6.161 10.989 1.00 80.12 89 PHE A CA 1
ATOM 744 C C . PHE A 1 89 ? -2.758 7.247 10.413 1.00 80.12 89 PHE A C 1
ATOM 746 O O . PHE A 1 89 ? -3.490 7.873 11.177 1.00 80.12 89 PHE A O 1
ATOM 753 N N . LEU A 1 90 ? -2.775 7.452 9.091 1.00 85.19 90 LEU A N 1
ATOM 754 C CA . LEU A 1 90 ? -3.729 8.362 8.448 1.00 85.19 90 LEU A CA 1
ATOM 755 C C . LEU A 1 90 ? -5.169 7.881 8.627 1.00 85.19 90 LEU A C 1
ATOM 757 O O . LEU A 1 90 ? -6.021 8.665 9.043 1.00 85.19 90 LEU A O 1
ATOM 761 N N . ALA A 1 91 ? -5.439 6.600 8.363 1.00 81.94 91 ALA A N 1
ATOM 762 C CA . ALA A 1 91 ? -6.769 6.024 8.534 1.00 81.94 91 ALA A CA 1
ATOM 763 C C . ALA A 1 91 ? -7.244 6.145 9.990 1.00 81.94 91 ALA A C 1
ATOM 765 O O . ALA A 1 91 ? -8.346 6.629 10.247 1.00 81.94 91 ALA A O 1
ATOM 766 N N . LEU A 1 92 ? -6.384 5.792 10.951 1.00 78.94 92 LEU A N 1
ATOM 767 C CA . LEU A 1 92 ? -6.664 5.952 12.378 1.00 78.94 92 LEU A CA 1
ATOM 768 C C . LEU A 1 92 ? -6.844 7.422 12.774 1.00 78.94 92 LEU A C 1
ATOM 770 O O . LEU A 1 92 ? -7.714 7.725 13.585 1.00 78.94 92 LEU A O 1
ATOM 774 N N . GLY A 1 93 ? -6.078 8.341 12.183 1.00 83.62 93 GLY A N 1
ATOM 775 C CA . GLY A 1 93 ? -6.224 9.782 12.382 1.00 83.62 93 GLY A CA 1
ATOM 776 C C . GLY A 1 93 ? -7.572 10.317 11.911 1.00 83.62 93 GLY A C 1
ATOM 777 O O . GLY A 1 93 ? -8.217 11.070 12.637 1.00 83.62 93 GLY A O 1
ATOM 778 N N . ILE A 1 94 ? -8.037 9.885 10.737 1.00 86.00 94 ILE A N 1
ATOM 779 C CA . ILE A 1 94 ? -9.355 10.249 10.194 1.00 86.00 94 ILE A CA 1
ATOM 780 C C . ILE A 1 94 ? -10.477 9.682 11.072 1.00 86.00 94 ILE A C 1
ATOM 782 O O . ILE A 1 94 ? -11.432 10.388 11.397 1.00 86.00 94 ILE A O 1
ATOM 786 N N . ILE A 1 95 ? -10.351 8.423 11.493 1.00 80.88 95 ILE A N 1
ATOM 787 C CA . ILE A 1 95 ? -11.309 7.783 12.401 1.00 80.88 95 ILE A CA 1
ATOM 788 C C . ILE A 1 95 ? -11.343 8.523 13.747 1.00 80.88 95 ILE A C 1
ATOM 790 O O . ILE A 1 95 ? -12.422 8.848 14.241 1.00 80.88 95 ILE A O 1
ATOM 794 N N . GLY A 1 96 ? -10.179 8.848 14.314 1.00 82.31 96 GLY A N 1
ATOM 795 C CA . GLY A 1 96 ? -10.057 9.633 15.543 1.00 82.31 96 GLY A CA 1
ATOM 796 C C . GLY A 1 96 ? -10.701 11.014 15.416 1.00 82.31 96 GLY A C 1
ATOM 797 O O . GLY A 1 96 ? -11.484 11.402 16.276 1.00 82.31 96 GLY A O 1
ATOM 798 N N . TYR A 1 97 ? -10.468 11.717 14.303 1.00 86.50 97 TYR A N 1
ATOM 799 C CA . TYR A 1 97 ? -11.120 12.995 14.000 1.00 86.50 97 TYR A CA 1
ATOM 800 C C . TYR A 1 97 ? -12.650 12.884 13.991 1.00 86.50 97 TYR A C 1
ATOM 802 O O . TYR A 1 97 ? -13.354 13.710 14.576 1.00 86.50 97 TYR A O 1
ATOM 810 N N . PHE A 1 98 ? -13.181 11.838 13.353 1.00 85.88 98 PHE A N 1
ATOM 811 C CA . PHE A 1 98 ? -14.617 11.581 13.335 1.00 85.88 98 PHE A CA 1
ATOM 812 C C . PHE A 1 98 ? -15.171 11.328 14.745 1.00 85.88 98 PHE A C 1
ATOM 814 O O . PHE A 1 98 ? -16.221 11.867 15.104 1.00 85.88 98 PHE A O 1
ATOM 821 N N . PHE A 1 99 ? -14.453 10.558 15.566 1.00 81.94 99 PHE A N 1
ATOM 822 C CA . PHE A 1 99 ? -14.846 10.294 16.948 1.00 81.94 99 PHE A CA 1
ATOM 823 C C . PHE A 1 99 ? -14.781 11.529 17.842 1.00 81.94 99 PHE A C 1
ATOM 825 O O . PHE A 1 99 ? -15.681 11.706 18.661 1.00 81.94 99 PHE A O 1
ATOM 832 N N . ASP A 1 100 ? -13.797 12.407 17.670 1.00 83.69 100 ASP A N 1
ATOM 833 C CA . ASP A 1 100 ? -13.741 13.673 18.405 1.00 83.69 100 ASP A CA 1
ATOM 834 C C . ASP A 1 100 ? -14.933 14.573 18.053 1.00 83.69 100 ASP A C 1
ATOM 836 O O . ASP A 1 100 ? -15.622 15.067 18.949 1.00 83.69 100 ASP A O 1
ATOM 840 N N . ASN A 1 101 ? -15.283 14.679 16.768 1.00 85.94 101 ASN A N 1
ATOM 841 C CA . ASN A 1 101 ? -16.485 15.401 16.341 1.00 85.94 101 ASN A CA 1
ATOM 842 C C . ASN A 1 101 ? -17.777 14.792 16.921 1.00 85.94 101 ASN A C 1
ATOM 844 O O . ASN A 1 101 ? -18.688 15.517 17.337 1.00 85.94 101 ASN A O 1
ATOM 848 N N . LEU A 1 102 ? -17.886 13.458 16.963 1.00 83.38 102 LEU A N 1
ATOM 849 C CA . LEU A 1 102 ? -19.016 12.780 17.607 1.00 83.38 102 LEU A CA 1
ATOM 850 C C . LEU A 1 102 ? -19.048 13.047 19.113 1.00 83.38 102 LEU A C 1
ATOM 852 O O . LEU A 1 102 ? -20.111 13.325 19.672 1.00 83.38 102 LEU A O 1
ATOM 856 N N . ARG A 1 103 ? -17.890 12.988 19.769 1.00 84.06 103 ARG A N 1
ATOM 857 C CA . ARG A 1 103 ? -17.740 13.234 21.200 1.00 84.06 103 ARG A CA 1
ATOM 858 C C . ARG A 1 103 ? -18.191 14.644 21.561 1.00 84.06 103 ARG A C 1
ATOM 860 O O . ARG A 1 103 ? -18.940 14.784 22.525 1.00 84.06 103 ARG A O 1
ATOM 867 N N . GLU A 1 104 ? -17.794 15.667 20.807 1.00 86.88 104 GLU A N 1
ATOM 868 C CA . GLU A 1 104 ? -18.239 17.048 21.034 1.00 86.88 104 GLU A CA 1
ATOM 869 C C . GLU A 1 104 ? -19.762 17.186 20.898 1.00 86.88 104 GLU A C 1
ATOM 871 O O . GLU A 1 104 ? -20.418 17.719 21.799 1.00 86.88 104 GLU A O 1
ATOM 876 N N . LYS A 1 105 ? -20.351 16.606 19.842 1.00 87.38 105 LYS A N 1
ATOM 877 C CA . LYS A 1 105 ? -21.812 16.586 19.637 1.00 87.38 105 LYS A CA 1
ATOM 878 C C . LYS A 1 105 ? -22.578 15.839 20.732 1.00 87.38 105 LYS A C 1
ATOM 880 O O . LYS A 1 105 ? -23.744 16.137 20.976 1.00 87.38 105 LYS A O 1
ATOM 885 N N . LEU A 1 106 ? -21.964 14.846 21.371 1.00 85.06 106 LEU A N 1
ATOM 886 C CA . LEU A 1 106 ? -22.577 14.086 22.465 1.00 85.06 106 LEU A CA 1
ATOM 887 C C . LEU A 1 106 ? -22.357 14.743 23.829 1.00 85.06 106 LEU A C 1
ATOM 889 O O . LEU A 1 106 ? -23.204 14.608 24.716 1.00 85.06 106 LEU A O 1
ATOM 893 N N . LYS A 1 107 ? -21.253 15.483 23.996 1.00 85.94 107 LYS A N 1
ATOM 894 C CA . LYS A 1 107 ? -20.964 16.269 25.200 1.00 85.94 107 LYS A CA 1
ATOM 895 C C . LYS A 1 107 ? -22.031 17.340 25.413 1.00 85.94 107 LYS A C 1
ATOM 897 O O . LYS A 1 107 ? -22.500 17.482 26.538 1.00 85.94 107 LYS A O 1
ATOM 902 N N . SER A 1 108 ? -22.482 18.004 24.346 1.00 89.88 108 SER A N 1
ATOM 903 C CA . SER A 1 108 ? -23.573 18.990 24.422 1.00 89.88 108 SER A CA 1
ATOM 904 C C . SER A 1 108 ? -24.917 18.392 24.858 1.00 89.88 108 SER A C 1
ATOM 906 O O . SER A 1 108 ? -25.753 19.107 25.396 1.00 89.88 108 SER A O 1
ATOM 908 N N . LYS A 1 109 ? -25.116 17.078 24.689 1.00 91.44 109 LYS A N 1
ATOM 909 C CA . LYS A 1 109 ? -26.345 16.368 25.079 1.00 91.44 109 LYS A CA 1
ATOM 910 C C . LYS A 1 109 ? -26.280 15.710 26.464 1.00 91.44 109 LYS A C 1
ATOM 912 O O . LYS A 1 109 ? -27.253 15.096 26.881 1.00 91.44 109 LYS A O 1
ATOM 917 N N . GLY A 1 110 ? -25.141 15.765 27.164 1.00 91.81 110 GLY A N 1
ATOM 918 C CA . GLY A 1 110 ? -24.967 15.108 28.471 1.00 91.81 110 GLY A CA 1
ATOM 919 C C . GLY A 1 110 ? -24.844 13.573 28.426 1.00 91.81 110 GLY A C 1
ATOM 920 O O . GLY A 1 110 ? -24.818 12.925 29.469 1.00 91.81 110 GLY A O 1
ATOM 921 N N . ILE A 1 111 ? -24.705 12.965 27.240 1.00 91.44 111 ILE A N 1
ATOM 922 C CA . ILE A 1 111 ? -24.741 11.496 27.031 1.00 91.44 111 ILE A CA 1
ATOM 923 C C . ILE A 1 111 ? -23.331 10.859 27.117 1.00 91.44 111 ILE A C 1
ATOM 925 O O . ILE A 1 111 ? -23.112 9.688 26.805 1.00 91.44 111 ILE A O 1
ATOM 929 N N . ILE A 1 112 ? -22.323 11.603 27.583 1.00 85.50 112 ILE A N 1
ATOM 930 C CA . ILE A 1 112 ? -20.909 11.211 27.450 1.00 85.50 112 ILE A CA 1
ATOM 931 C C . ILE A 1 112 ? -20.544 9.891 28.152 1.00 85.50 112 ILE A C 1
ATOM 933 O O . ILE A 1 112 ? -19.666 9.167 27.684 1.00 85.50 112 ILE A O 1
ATOM 937 N N . LYS A 1 113 ? -21.234 9.540 29.249 1.00 84.38 113 LYS A N 1
ATOM 938 C CA . LYS A 1 113 ? -21.017 8.268 29.963 1.00 84.38 113 LYS A CA 1
ATOM 939 C C . LYS A 1 113 ? -21.409 7.056 29.110 1.00 84.38 113 LYS A C 1
ATOM 941 O O . LYS A 1 113 ? -20.683 6.066 29.096 1.00 84.38 113 LYS A O 1
ATOM 946 N N . ILE A 1 114 ? -22.522 7.149 28.377 1.00 84.56 114 ILE A N 1
ATOM 947 C CA . ILE A 1 114 ? -23.010 6.073 27.501 1.00 84.56 114 ILE A CA 1
ATOM 948 C C . ILE A 1 114 ? -22.070 5.917 26.304 1.00 84.56 114 ILE A C 1
ATOM 950 O O . ILE A 1 114 ? -21.667 4.800 25.988 1.00 84.56 114 ILE A O 1
ATOM 954 N N . TYR A 1 115 ? -21.640 7.034 25.709 1.00 81.06 115 TYR A N 1
ATOM 955 C CA . TYR A 1 115 ? -20.674 7.030 24.610 1.00 81.06 115 TYR A CA 1
ATOM 956 C C . TYR A 1 115 ? -19.387 6.279 24.965 1.00 81.06 115 TYR A C 1
ATOM 958 O O . TYR A 1 115 ? -18.987 5.377 24.233 1.00 81.06 115 TYR A O 1
ATOM 966 N N . LYS A 1 116 ? -18.779 6.586 26.122 1.00 80.69 116 LYS A N 1
ATOM 967 C CA . LYS A 1 116 ? -17.553 5.908 26.577 1.00 80.69 116 LYS A CA 1
ATOM 968 C C . LYS A 1 116 ? -17.733 4.389 26.664 1.00 80.69 116 LYS A C 1
ATOM 970 O O . LYS A 1 116 ? -16.844 3.648 26.256 1.00 80.69 116 LYS A O 1
ATOM 975 N N . LYS A 1 117 ? -18.888 3.922 27.149 1.00 80.94 117 LYS A N 1
ATOM 976 C CA . LYS A 1 117 ? -19.188 2.490 27.296 1.00 80.94 117 LYS A CA 1
ATOM 977 C C . LYS A 1 117 ? -19.394 1.792 25.946 1.00 80.94 117 LYS A C 1
ATOM 979 O O . LYS A 1 117 ? -18.870 0.699 25.738 1.00 80.94 117 LYS A O 1
ATOM 984 N N . VAL A 1 118 ? -20.130 2.424 25.029 1.00 79.44 118 VAL A N 1
ATOM 985 C CA . VAL A 1 118 ? -20.371 1.896 23.673 1.00 79.44 118 VAL A CA 1
ATOM 986 C C . VAL A 1 118 ? -19.070 1.848 22.877 1.00 79.44 118 VAL A C 1
ATOM 988 O O . VAL A 1 118 ? -18.746 0.814 22.302 1.00 79.44 118 VAL A O 1
ATOM 991 N N . PHE A 1 119 ? -18.288 2.926 22.906 1.00 77.56 119 PHE A N 1
ATOM 992 C CA . PHE A 1 119 ? -16.997 2.991 22.230 1.00 77.56 119 PHE A CA 1
ATOM 993 C C . PHE A 1 119 ? -16.036 1.913 22.738 1.00 77.56 119 PHE A C 1
ATOM 995 O O . PHE 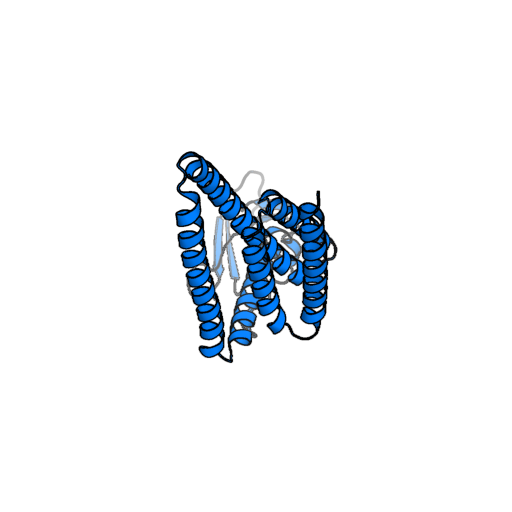A 1 119 ? -15.475 1.174 21.935 1.00 77.56 119 PHE A O 1
ATOM 1002 N N . LEU A 1 120 ? -15.914 1.755 24.062 1.00 76.44 120 LEU A N 1
ATOM 1003 C CA . LEU A 1 120 ? -15.090 0.702 24.658 1.00 76.44 120 LEU A CA 1
ATOM 1004 C C . LEU A 1 120 ? -15.537 -0.698 24.209 1.00 76.44 120 LEU A C 1
ATOM 1006 O O . LEU A 1 120 ? -14.701 -1.561 23.967 1.00 76.44 120 LEU A O 1
ATOM 1010 N N . SER A 1 121 ? -16.842 -0.916 24.041 1.00 75.44 121 SER A N 1
ATOM 1011 C CA . SER A 1 121 ? -17.378 -2.205 23.586 1.00 75.44 121 SER A CA 1
ATOM 1012 C C . SER A 1 121 ? -17.038 -2.483 22.117 1.00 75.44 121 SER A C 1
ATOM 1014 O O . SER A 1 121 ? -16.586 -3.578 21.790 1.00 75.44 121 SER A O 1
ATOM 1016 N N . ILE A 1 122 ? -17.187 -1.485 21.237 1.00 76.81 122 ILE A N 1
ATOM 1017 C CA . ILE A 1 122 ? -16.797 -1.581 19.817 1.00 76.81 122 ILE A CA 1
ATOM 1018 C C . ILE A 1 122 ? -15.295 -1.843 19.693 1.00 76.81 122 ILE A C 1
ATOM 1020 O O . ILE A 1 122 ? -14.861 -2.677 18.904 1.00 76.81 122 ILE A O 1
ATOM 1024 N N . LEU A 1 123 ? -14.502 -1.153 20.506 1.00 72.62 123 LEU A N 1
ATOM 1025 C CA . LEU A 1 123 ? -13.056 -1.274 20.533 1.00 72.62 123 LEU A CA 1
ATOM 1026 C C . LEU A 1 123 ? -12.596 -2.676 20.952 1.00 72.62 123 LEU A C 1
ATOM 1028 O O . LEU A 1 123 ? -11.748 -3.269 20.291 1.00 72.62 123 LEU A O 1
ATOM 1032 N N . VAL A 1 124 ? -13.178 -3.223 22.022 1.00 75.12 124 VAL A N 1
ATOM 1033 C CA . VAL A 1 124 ? -12.899 -4.593 22.476 1.00 75.12 124 VAL A CA 1
ATOM 1034 C C . VAL A 1 124 ? -13.281 -5.606 21.397 1.00 75.12 124 VAL A C 1
ATOM 1036 O O . VAL A 1 124 ? -12.511 -6.526 21.131 1.00 75.12 124 VAL A O 1
ATOM 1039 N N . LEU A 1 125 ? -14.420 -5.415 20.725 1.00 74.56 125 LEU A N 1
ATOM 1040 C CA . LEU A 1 125 ? -14.843 -6.283 19.625 1.00 74.56 125 LEU A CA 1
ATOM 1041 C C . LEU A 1 125 ? -13.855 -6.235 18.451 1.00 74.56 125 LEU A C 1
ATOM 1043 O O . LEU A 1 125 ? -13.492 -7.274 17.904 1.00 74.56 125 LEU A O 1
ATOM 1047 N N . PHE A 1 126 ? -13.380 -5.040 18.094 1.00 74.88 126 PHE A N 1
ATOM 1048 C CA . PHE A 1 126 ? -12.386 -4.860 17.040 1.00 74.88 126 PHE A CA 1
ATOM 1049 C C . PHE A 1 126 ? -11.054 -5.538 17.385 1.00 74.88 126 PHE A C 1
ATOM 1051 O O . PHE A 1 126 ? -10.465 -6.201 16.534 1.00 74.88 126 PHE A O 1
ATOM 1058 N N . LEU A 1 127 ? -10.599 -5.427 18.637 1.00 70.44 127 LEU A N 1
ATOM 1059 C CA . LEU A 1 127 ? -9.387 -6.098 19.117 1.00 70.44 127 LEU A CA 1
ATOM 1060 C C . LEU A 1 127 ? -9.519 -7.617 19.104 1.00 70.44 127 LEU A C 1
ATOM 1062 O O . LEU A 1 127 ? -8.583 -8.322 18.733 1.00 70.44 127 LEU A O 1
ATOM 1066 N N . PHE A 1 128 ? -10.690 -8.123 19.478 1.00 72.69 128 PHE A N 1
ATOM 1067 C CA . PHE A 1 128 ? -10.967 -9.548 19.411 1.00 72.69 128 PHE A CA 1
ATOM 1068 C C . PHE A 1 128 ? -10.938 -10.045 17.961 1.00 72.69 128 PHE A C 1
ATOM 1070 O O . PHE A 1 128 ? -10.319 -11.066 17.666 1.00 72.69 128 PHE A O 1
ATOM 1077 N N . PHE A 1 129 ? -11.546 -9.292 17.040 1.00 70.19 129 PHE A N 1
ATOM 1078 C CA . PHE A 1 129 ? -11.562 -9.631 15.620 1.00 70.19 129 PHE A CA 1
ATOM 1079 C C . PHE A 1 129 ? -10.162 -9.581 14.995 1.00 70.19 129 PHE A C 1
ATOM 1081 O O . PHE A 1 129 ? -9.793 -10.494 14.260 1.00 70.19 129 PHE A O 1
ATOM 1088 N N . SER A 1 130 ? -9.351 -8.568 15.319 1.00 67.44 130 SER A N 1
ATOM 1089 C CA . SER A 1 130 ? -7.987 -8.455 14.792 1.00 67.44 130 SER A CA 1
ATOM 1090 C C . SER A 1 130 ? -7.078 -9.576 15.306 1.00 67.44 130 SER A C 1
ATOM 1092 O O . SER A 1 130 ? -6.399 -10.228 14.509 1.00 67.44 130 SER A O 1
ATOM 1094 N N . ALA A 1 131 ? -7.132 -9.889 16.604 1.00 68.12 131 ALA A N 1
ATOM 1095 C CA . ALA A 1 131 ? -6.426 -11.034 17.174 1.00 68.12 131 ALA A CA 1
ATOM 1096 C C . ALA A 1 131 ? -6.872 -12.352 16.520 1.00 68.12 131 ALA A C 1
ATOM 1098 O O . ALA A 1 131 ? -6.037 -13.182 16.165 1.00 68.12 131 ALA A O 1
ATOM 1099 N N . PHE A 1 132 ? -8.177 -12.517 16.287 1.00 70.06 132 PHE A N 1
ATOM 1100 C CA . PHE A 1 132 ? -8.720 -13.687 15.604 1.00 70.06 132 PHE A CA 1
ATOM 1101 C C . PHE A 1 132 ? -8.209 -13.809 14.163 1.00 70.06 132 PHE A C 1
ATOM 1103 O O . PHE A 1 132 ? -7.810 -14.899 13.761 1.00 70.06 132 PHE A O 1
ATOM 1110 N N . THR A 1 133 ? -8.153 -12.712 13.396 1.00 67.00 133 THR A N 1
ATOM 1111 C CA . THR A 1 133 ? -7.597 -12.737 12.032 1.00 67.00 133 THR A CA 1
ATOM 1112 C C . THR A 1 133 ? -6.119 -13.107 12.017 1.00 67.00 133 THR A C 1
ATOM 1114 O O . THR A 1 133 ? -5.728 -13.944 11.211 1.00 67.00 133 THR A O 1
ATOM 1117 N N . ILE A 1 134 ? -5.325 -12.583 12.959 1.00 62.16 134 ILE A N 1
ATOM 1118 C CA . ILE A 1 134 ? -3.906 -12.932 13.089 1.00 62.16 134 ILE A CA 1
ATOM 1119 C C . ILE A 1 134 ? -3.767 -14.429 13.381 1.00 62.16 134 ILE A C 1
ATOM 1121 O O . ILE A 1 134 ? -3.080 -15.137 12.654 1.00 62.16 134 ILE A O 1
ATOM 1125 N N . VAL A 1 135 ? -4.466 -14.945 14.396 1.00 66.56 135 VAL A N 1
ATOM 1126 C CA . VAL A 1 135 ? -4.405 -16.372 14.762 1.00 66.56 135 VAL A CA 1
ATOM 1127 C C . VAL A 1 135 ? -4.868 -17.268 13.614 1.00 66.56 135 VAL A C 1
ATOM 1129 O O . VAL A 1 135 ? -4.263 -18.310 13.360 1.00 66.56 135 VAL A O 1
ATOM 1132 N N . ARG A 1 136 ? -5.929 -16.874 12.904 1.00 68.25 136 ARG A N 1
ATOM 1133 C CA . ARG A 1 136 ? -6.446 -17.612 11.751 1.00 68.25 136 ARG A CA 1
ATOM 1134 C C . ARG A 1 136 ? -5.411 -17.674 10.630 1.00 68.25 136 ARG A C 1
ATOM 1136 O O . ARG A 1 136 ? -5.147 -18.760 10.122 1.00 68.25 136 ARG A O 1
ATOM 1143 N N . ASP A 1 137 ? -4.812 -16.543 10.279 1.00 57.28 137 ASP A N 1
ATOM 1144 C CA . ASP A 1 137 ? -3.822 -16.475 9.207 1.00 57.28 137 ASP A CA 1
ATOM 1145 C C . ASP A 1 137 ? -2.534 -17.238 9.589 1.00 57.28 137 ASP A C 1
ATOM 1147 O O . ASP A 1 137 ? -1.934 -17.884 8.734 1.00 57.28 137 ASP A O 1
ATOM 1151 N N . PHE A 1 138 ? -2.178 -17.292 10.880 1.00 59.03 138 PHE A N 1
ATOM 1152 C CA . PHE A 1 138 ? -1.101 -18.151 11.395 1.00 59.03 138 PHE A CA 1
ATOM 1153 C C . PHE A 1 138 ? -1.427 -19.653 11.345 1.00 59.03 138 PHE A C 1
ATOM 1155 O O . PHE A 1 138 ? -0.532 -20.469 11.136 1.00 59.03 138 PHE A O 1
ATOM 1162 N N . LYS A 1 139 ? -2.689 -20.045 11.565 1.00 60.44 139 LYS A N 1
ATOM 1163 C CA . LYS A 1 139 ? -3.086 -21.461 11.665 1.00 60.44 139 LYS A CA 1
ATOM 1164 C C . LYS A 1 139 ? -3.386 -22.105 10.310 1.00 60.44 139 LYS A C 1
ATOM 1166 O O . LYS A 1 139 ? -3.240 -23.316 10.180 1.00 60.44 139 LYS A O 1
ATOM 1171 N N . ILE A 1 140 ? -3.837 -21.327 9.325 1.00 56.28 140 ILE A N 1
ATOM 1172 C CA . ILE A 1 140 ? -4.330 -21.869 8.048 1.00 56.28 140 ILE A CA 1
ATOM 1173 C C . ILE A 1 140 ? -3.201 -22.230 7.076 1.00 56.28 140 ILE A C 1
ATOM 1175 O O . ILE A 1 140 ? -3.435 -23.044 6.185 1.00 56.28 140 ILE A O 1
ATOM 1179 N N . ASN A 1 141 ? -1.982 -21.700 7.222 1.00 44.53 141 ASN A N 1
ATOM 1180 C CA . ASN A 1 141 ? -0.928 -22.044 6.272 1.00 44.53 141 ASN A CA 1
ATOM 1181 C C . ASN A 1 141 ? 0.492 -21.903 6.862 1.00 44.53 141 ASN A C 1
ATOM 1183 O O . ASN A 1 141 ? 1.045 -20.806 6.856 1.00 44.53 141 ASN A O 1
ATOM 1187 N N . PRO A 1 142 ? 1.122 -22.983 7.359 1.00 56.28 142 PRO A N 1
ATOM 1188 C CA . PRO A 1 142 ? 2.514 -22.922 7.817 1.00 56.28 142 PRO A CA 1
ATOM 1189 C C . PRO A 1 142 ? 3.502 -22.574 6.682 1.00 56.28 142 PRO A C 1
ATOM 1191 O O . PRO A 1 142 ? 4.582 -22.056 6.963 1.00 56.28 142 PRO A O 1
ATOM 1194 N N . ASP A 1 143 ? 3.102 -22.746 5.413 1.00 55.56 143 ASP A N 1
ATOM 1195 C CA . ASP A 1 143 ? 3.899 -22.434 4.215 1.00 55.56 143 ASP A CA 1
ATOM 1196 C C . ASP A 1 143 ? 3.629 -21.032 3.625 1.00 55.56 143 ASP A C 1
ATOM 1198 O O . ASP A 1 143 ? 4.196 -20.649 2.595 1.00 55.56 143 ASP A O 1
ATOM 1202 N N . TYR A 1 144 ? 2.809 -20.205 4.288 1.00 49.03 144 TYR A N 1
ATOM 1203 C CA . TYR A 1 144 ? 2.474 -18.842 3.846 1.00 49.03 144 TYR A CA 1
ATOM 1204 C C . TYR A 1 144 ? 3.667 -17.923 3.495 1.00 49.03 144 TYR A C 1
ATOM 1206 O O . TYR A 1 144 ? 3.531 -17.141 2.546 1.00 49.03 144 TYR A O 1
ATOM 1214 N N . PRO A 1 145 ? 4.848 -17.979 4.159 1.00 52.22 145 PRO A N 1
ATOM 1215 C CA . PRO A 1 145 ? 5.967 -17.131 3.747 1.00 52.22 145 PRO A CA 1
ATOM 1216 C C . PRO A 1 145 ? 6.510 -17.472 2.349 1.00 52.22 145 PRO A C 1
ATOM 1218 O O . PRO A 1 145 ? 7.129 -16.610 1.728 1.00 52.22 145 PRO A O 1
ATOM 1221 N N . VAL A 1 146 ? 6.270 -18.680 1.823 1.00 53.97 146 VAL A N 1
ATOM 1222 C CA . VAL A 1 146 ? 6.776 -19.111 0.508 1.00 53.97 146 VAL A CA 1
ATOM 1223 C C . VAL A 1 146 ? 5.895 -18.578 -0.627 1.00 53.97 146 VAL A C 1
ATOM 1225 O O . VAL A 1 146 ? 6.407 -17.987 -1.578 1.00 53.97 146 VAL A O 1
ATOM 1228 N N . VAL A 1 147 ? 4.570 -18.675 -0.487 1.00 51.53 147 VAL A N 1
ATOM 1229 C CA . VAL A 1 147 ? 3.606 -18.257 -1.526 1.00 51.53 147 VAL A CA 1
ATOM 1230 C C . VAL A 1 147 ? 3.567 -16.734 -1.700 1.00 51.53 147 VAL A C 1
ATOM 1232 O O . VAL A 1 147 ? 3.478 -16.230 -2.821 1.00 51.53 147 VAL A O 1
ATOM 1235 N N . ILE A 1 148 ? 3.692 -15.966 -0.609 1.00 51.56 148 ILE A N 1
ATOM 1236 C CA . ILE A 1 148 ? 3.811 -14.500 -0.704 1.00 51.56 148 ILE A CA 1
ATOM 1237 C C . ILE A 1 148 ? 5.114 -14.119 -1.406 1.00 51.56 148 ILE A C 1
ATOM 1239 O O . ILE A 1 148 ? 5.120 -13.191 -2.211 1.00 51.56 148 ILE A O 1
ATOM 1243 N N . LYS A 1 149 ? 6.209 -14.842 -1.148 1.00 54.53 149 LYS A N 1
ATOM 1244 C CA . LYS A 1 149 ? 7.506 -14.567 -1.771 1.00 54.53 149 LYS A CA 1
ATOM 1245 C C . LYS A 1 149 ? 7.471 -14.821 -3.280 1.00 54.53 149 LYS A C 1
ATOM 1247 O O . LYS A 1 149 ? 7.975 -13.992 -4.030 1.00 54.53 149 LYS A O 1
ATOM 1252 N N . GLU A 1 150 ? 6.822 -15.891 -3.739 1.00 57.66 150 GLU A N 1
ATOM 1253 C CA . GLU A 1 150 ? 6.630 -16.151 -5.175 1.00 57.66 150 GLU A CA 1
ATOM 1254 C C . GLU A 1 150 ? 5.738 -15.106 -5.853 1.00 57.66 150 GLU A C 1
ATOM 1256 O O . GLU A 1 150 ? 6.118 -14.551 -6.886 1.00 57.66 150 GLU A O 1
ATOM 1261 N N . ASN A 1 151 ? 4.592 -14.769 -5.255 1.00 57.00 151 ASN A N 1
ATOM 1262 C CA . ASN A 1 151 ? 3.687 -13.765 -5.821 1.00 57.00 151 ASN A CA 1
ATOM 1263 C C . ASN A 1 151 ? 4.300 -12.358 -5.817 1.00 57.00 151 ASN A C 1
ATOM 1265 O O . ASN A 1 151 ? 4.104 -11.593 -6.762 1.00 57.00 151 ASN A O 1
ATOM 1269 N N . HIS A 1 152 ? 5.088 -12.025 -4.793 1.00 54.50 152 HIS A N 1
ATOM 1270 C CA . HIS A 1 152 ? 5.822 -10.767 -4.728 1.00 54.50 152 HIS A CA 1
ATOM 1271 C C . HIS A 1 152 ? 6.938 -10.712 -5.776 1.00 54.50 152 HIS A C 1
ATOM 1273 O O . HIS A 1 152 ? 7.052 -9.717 -6.485 1.00 54.50 152 HIS A O 1
ATOM 1279 N N . ASN A 1 153 ? 7.710 -11.790 -5.948 1.00 64.88 153 ASN A N 1
ATOM 1280 C CA . ASN A 1 153 ? 8.748 -11.865 -6.979 1.00 64.88 153 ASN A CA 1
ATOM 1281 C C . ASN A 1 153 ? 8.162 -11.742 -8.389 1.00 64.88 153 ASN A C 1
ATOM 1283 O O . ASN A 1 153 ? 8.725 -11.035 -9.224 1.00 64.88 153 ASN A O 1
ATOM 1287 N N . LYS A 1 154 ? 7.008 -12.372 -8.637 1.00 71.75 154 LYS A N 1
ATOM 1288 C CA . LYS A 1 154 ? 6.279 -12.239 -9.901 1.00 71.75 154 LYS A CA 1
ATOM 1289 C C . LYS A 1 154 ? 5.821 -10.798 -10.135 1.00 71.75 154 LYS A C 1
ATOM 1291 O O . LYS A 1 154 ? 6.120 -10.234 -11.180 1.00 71.75 154 LYS A O 1
ATOM 1296 N N . PHE A 1 155 ? 5.192 -10.168 -9.142 1.00 69.06 155 PHE A N 1
ATOM 1297 C CA . PHE A 1 155 ? 4.761 -8.771 -9.240 1.00 69.06 155 PHE A CA 1
ATOM 1298 C C . PHE A 1 155 ? 5.935 -7.806 -9.472 1.00 69.06 155 PHE A C 1
ATOM 1300 O O . PHE A 1 155 ? 5.865 -6.944 -10.346 1.00 69.06 155 PHE A O 1
ATOM 1307 N N . ILE A 1 156 ? 7.039 -7.966 -8.733 1.00 66.56 156 ILE A N 1
ATOM 1308 C CA . ILE A 1 156 ? 8.262 -7.169 -8.910 1.00 66.56 156 ILE A CA 1
ATOM 1309 C C . ILE A 1 156 ? 8.824 -7.362 -10.327 1.00 66.56 156 ILE A C 1
ATOM 1311 O O . ILE A 1 156 ? 9.202 -6.380 -10.965 1.00 66.56 156 ILE A O 1
ATOM 1315 N N . SER A 1 157 ? 8.851 -8.600 -10.836 1.00 72.25 157 SER A N 1
ATOM 1316 C CA . SER A 1 157 ? 9.279 -8.915 -12.206 1.00 72.25 157 SER A CA 1
ATOM 1317 C C . SER A 1 157 ? 8.398 -8.215 -13.242 1.00 72.25 157 SER A C 1
ATOM 1319 O O . SER A 1 157 ? 8.917 -7.521 -14.112 1.00 72.25 157 SER A O 1
ATOM 1321 N N . ASP A 1 158 ? 7.076 -8.301 -13.100 1.00 72.19 158 ASP A N 1
ATOM 1322 C CA . ASP A 1 158 ? 6.117 -7.694 -14.027 1.00 72.19 158 ASP A CA 1
ATOM 1323 C C . ASP A 1 158 ? 6.233 -6.159 -14.043 1.00 72.19 158 ASP A C 1
ATOM 1325 O O . ASP A 1 158 ? 6.218 -5.526 -15.105 1.00 72.19 158 ASP A O 1
ATOM 1329 N N . VAL A 1 159 ? 6.406 -5.540 -12.869 1.00 68.62 159 VAL A N 1
ATOM 1330 C CA . VAL A 1 159 ? 6.614 -4.090 -12.734 1.00 68.62 159 VAL A CA 1
ATOM 1331 C C . VAL A 1 159 ? 7.956 -3.670 -13.331 1.00 68.62 159 VAL A C 1
ATOM 1333 O O . VAL A 1 159 ? 8.014 -2.674 -14.057 1.00 68.62 159 VAL A O 1
ATOM 1336 N N . LYS A 1 160 ? 9.028 -4.426 -13.075 1.00 70.38 160 LYS A N 1
ATOM 1337 C CA . LYS A 1 160 ? 10.364 -4.162 -13.625 1.00 70.38 160 LYS A CA 1
ATOM 1338 C C . LYS A 1 160 ? 10.359 -4.259 -15.148 1.00 70.38 160 LYS A C 1
ATOM 1340 O O . LYS A 1 160 ? 10.877 -3.361 -15.810 1.00 70.38 160 LYS A O 1
ATOM 1345 N N . ASP A 1 161 ? 9.710 -5.275 -15.702 1.00 64.75 161 ASP A N 1
ATOM 1346 C CA . ASP A 1 161 ? 9.562 -5.448 -17.144 1.00 64.75 161 ASP A CA 1
ATOM 1347 C C . ASP A 1 161 ? 8.728 -4.336 -17.769 1.00 64.75 161 ASP A C 1
ATOM 1349 O O . ASP A 1 161 ? 9.059 -3.838 -18.846 1.00 64.75 161 ASP A O 1
ATOM 1353 N N . LYS A 1 162 ? 7.659 -3.900 -17.099 1.00 69.38 162 LYS A N 1
ATOM 1354 C CA . LYS A 1 162 ? 6.850 -2.767 -17.559 1.00 69.38 162 LYS A CA 1
ATOM 1355 C C . LYS A 1 162 ? 7.644 -1.458 -17.524 1.00 69.38 162 LYS A C 1
ATOM 1357 O O . LYS A 1 162 ? 7.573 -0.676 -18.473 1.00 69.38 162 LYS A O 1
ATOM 1362 N N . TYR A 1 163 ? 8.442 -1.236 -16.480 1.00 67.62 163 TYR A N 1
ATOM 1363 C CA . TYR A 1 163 ? 9.331 -0.079 -16.366 1.00 67.62 163 TYR A CA 1
ATOM 1364 C C . TYR A 1 163 ? 10.408 -0.084 -17.460 1.00 67.62 163 TYR A C 1
ATOM 1366 O O . TYR A 1 163 ? 10.576 0.915 -18.158 1.00 67.62 163 TYR A O 1
ATOM 1374 N N . ILE A 1 164 ? 11.098 -1.209 -17.668 1.00 60.09 164 ILE A N 1
ATOM 1375 C CA . ILE A 1 164 ? 12.145 -1.337 -18.690 1.00 60.09 164 ILE A CA 1
ATOM 1376 C C . ILE A 1 164 ? 11.558 -1.133 -20.094 1.00 60.09 164 ILE A C 1
ATOM 1378 O O . ILE A 1 164 ? 12.111 -0.346 -20.864 1.00 60.09 164 ILE A O 1
ATOM 1382 N N . ARG A 1 165 ? 10.402 -1.740 -20.400 1.00 56.41 165 ARG A N 1
ATOM 1383 C CA . ARG A 1 165 ? 9.680 -1.530 -21.670 1.00 56.41 165 ARG A CA 1
ATOM 1384 C C . ARG A 1 165 ? 9.307 -0.068 -21.912 1.00 56.41 165 ARG A C 1
ATOM 1386 O O . ARG A 1 165 ? 9.391 0.413 -23.039 1.00 56.41 165 ARG A O 1
ATOM 1393 N N . THR A 1 166 ? 8.902 0.642 -20.862 1.00 59.38 166 THR A N 1
ATOM 1394 C CA . THR A 1 166 ? 8.428 2.027 -20.978 1.00 59.38 166 THR A CA 1
ATOM 1395 C C . THR A 1 166 ? 9.586 3.022 -21.079 1.00 59.38 166 THR A C 1
ATOM 1397 O O . THR A 1 166 ? 9.555 3.915 -21.923 1.00 59.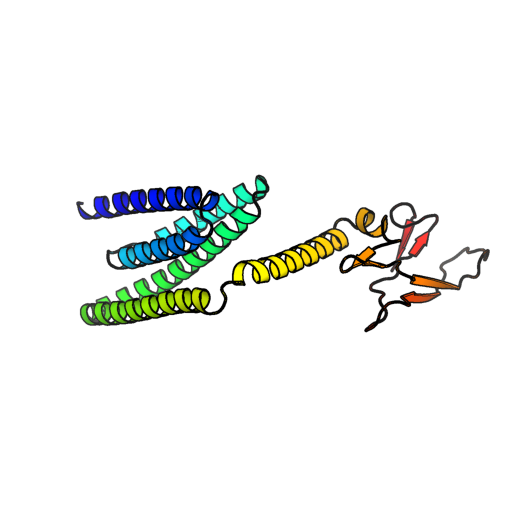38 166 THR A O 1
ATOM 1400 N N . PHE A 1 167 ? 10.621 2.860 -20.251 1.00 56.81 167 PHE A N 1
ATOM 1401 C CA . PHE A 1 167 ? 11.635 3.895 -20.016 1.00 56.81 167 PHE A CA 1
ATOM 1402 C C . PHE A 1 167 ? 13.038 3.549 -20.533 1.00 56.81 167 PHE A C 1
ATOM 1404 O O . PHE A 1 167 ? 13.877 4.438 -20.635 1.00 56.81 167 PHE A O 1
ATOM 1411 N N . LYS A 1 168 ? 13.322 2.282 -20.865 1.00 63.28 168 LYS A N 1
ATOM 1412 C CA . LYS A 1 168 ? 14.647 1.810 -21.316 1.00 63.28 168 LYS A CA 1
ATOM 1413 C C . LYS A 1 168 ? 14.544 0.955 -22.580 1.00 63.28 168 LYS A C 1
ATOM 1415 O O . LYS A 1 168 ? 15.114 -0.134 -22.661 1.00 63.28 168 LYS A O 1
ATOM 1420 N N . LYS A 1 169 ? 13.826 1.476 -23.579 1.00 52.41 169 LYS A N 1
ATOM 1421 C CA . LYS A 1 169 ? 13.543 0.793 -24.852 1.00 52.41 169 LYS A CA 1
ATOM 1422 C C . LYS A 1 169 ? 14.804 0.231 -25.521 1.00 52.41 169 LYS A C 1
ATOM 1424 O O . LYS A 1 169 ? 14.806 -0.921 -25.930 1.00 52.41 169 LYS A O 1
ATOM 1429 N N . GLU A 1 170 ? 15.901 0.983 -25.553 1.00 47.03 170 GLU A N 1
ATOM 1430 C CA . GLU A 1 170 ? 17.163 0.548 -26.179 1.00 47.03 170 GLU A CA 1
ATOM 1431 C C . GLU A 1 170 ? 17.780 -0.704 -25.528 1.00 47.03 170 GLU A C 1
ATOM 1433 O O . GLU A 1 170 ? 18.352 -1.542 -26.222 1.00 47.03 170 GLU A O 1
ATOM 1438 N N . ILE A 1 171 ? 17.633 -0.872 -24.209 1.00 55.66 171 ILE A N 1
ATOM 1439 C CA . ILE A 1 171 ? 18.131 -2.043 -23.466 1.00 55.66 171 ILE A CA 1
ATOM 1440 C C . ILE A 1 171 ? 17.174 -3.227 -23.635 1.00 55.66 171 ILE A C 1
ATOM 1442 O O . ILE A 1 171 ? 17.621 -4.358 -23.788 1.00 55.66 171 ILE A O 1
ATOM 1446 N N . TYR A 1 172 ? 15.863 -2.969 -23.655 1.00 52.50 172 TYR A N 1
ATOM 1447 C CA . TYR A 1 172 ? 14.861 -4.009 -23.887 1.00 52.50 172 TYR A CA 1
ATOM 1448 C C . TYR A 1 172 ? 15.008 -4.630 -25.280 1.00 52.50 172 TYR A C 1
ATOM 1450 O O . TYR A 1 172 ? 15.072 -5.844 -25.407 1.00 52.50 172 TYR A O 1
ATOM 1458 N N . TYR A 1 173 ? 15.129 -3.807 -26.324 1.00 50.69 173 TYR A N 1
ATOM 1459 C CA . TYR A 1 173 ? 15.160 -4.282 -27.710 1.00 50.69 173 TYR A CA 1
ATOM 1460 C C . TYR A 1 173 ? 16.544 -4.731 -28.204 1.00 50.69 173 TYR A C 1
ATOM 1462 O O . TYR A 1 173 ? 16.648 -5.253 -29.310 1.00 50.69 173 TYR A O 1
ATOM 1470 N N . SER A 1 174 ? 17.617 -4.557 -27.421 1.00 49.94 174 SER A N 1
ATOM 1471 C CA . SER A 1 174 ? 18.973 -4.966 -27.828 1.00 49.94 174 SER A CA 1
ATOM 1472 C C . SER A 1 174 ? 19.335 -6.415 -27.486 1.00 49.94 174 SER A C 1
ATOM 1474 O O . SER A 1 174 ? 20.347 -6.894 -27.994 1.00 49.94 174 SER A O 1
ATOM 1476 N N . GLY A 1 175 ? 18.523 -7.118 -26.682 1.00 54.59 175 GLY A N 1
ATOM 1477 C CA . GLY A 1 175 ? 18.790 -8.493 -26.226 1.00 54.59 175 GLY A CA 1
ATOM 1478 C C . GLY A 1 175 ? 17.769 -9.562 -26.650 1.00 54.59 175 GLY A C 1
ATOM 1479 O O . GLY A 1 175 ? 17.803 -10.662 -26.112 1.00 54.59 175 GLY A O 1
ATOM 1480 N N . LEU A 1 176 ? 16.841 -9.256 -27.564 1.00 55.06 176 LEU A N 1
ATOM 1481 C CA . LEU A 1 176 ? 15.601 -10.026 -27.775 1.00 55.06 176 LEU A CA 1
ATOM 1482 C C . LEU A 1 176 ? 15.646 -11.184 -28.787 1.00 55.06 176 LEU A C 1
ATOM 1484 O O . LEU A 1 176 ? 14.588 -11.609 -29.239 1.00 55.06 176 LEU A O 1
ATOM 1488 N N . ASP A 1 177 ? 16.804 -11.767 -29.084 1.00 55.69 177 ASP A N 1
ATOM 1489 C CA . ASP A 1 177 ? 16.800 -13.028 -29.850 1.00 55.69 177 ASP A CA 1
ATOM 1490 C C . ASP A 1 177 ? 16.460 -14.238 -28.954 1.00 55.69 177 ASP A C 1
ATOM 1492 O O . ASP A 1 177 ? 16.028 -15.285 -29.443 1.00 55.69 177 ASP A O 1
ATOM 1496 N N . ILE A 1 178 ? 16.617 -14.106 -27.625 1.00 54.00 178 ILE A N 1
ATOM 1497 C CA . ILE A 1 178 ? 16.348 -15.168 -26.644 1.00 54.00 178 ILE A CA 1
ATOM 1498 C C . ILE A 1 178 ? 15.775 -14.558 -25.357 1.00 54.00 178 ILE A C 1
ATOM 1500 O O . ILE A 1 178 ? 16.461 -13.814 -24.658 1.00 54.00 178 ILE A O 1
ATOM 1504 N N . VAL A 1 179 ? 14.537 -14.916 -25.003 1.00 54.19 179 VAL A N 1
ATOM 1505 C CA . VAL A 1 179 ? 13.911 -14.559 -23.718 1.00 54.19 179 VAL A CA 1
ATOM 1506 C C . VAL A 1 179 ? 13.759 -15.816 -22.875 1.00 54.19 179 VAL A C 1
ATOM 1508 O O . VAL A 1 179 ? 13.300 -16.846 -23.361 1.00 54.19 179 VAL A O 1
ATOM 1511 N N . GLU A 1 180 ? 14.143 -15.755 -21.603 1.00 43.19 180 GLU A N 1
ATOM 1512 C CA . GLU A 1 180 ? 13.944 -16.860 -20.669 1.00 43.19 180 GLU A CA 1
ATOM 1513 C C . GLU A 1 180 ? 12.599 -16.705 -19.955 1.00 43.19 180 GLU A C 1
ATOM 1515 O O . GLU A 1 180 ? 12.394 -15.767 -19.186 1.00 43.19 180 GLU A O 1
ATOM 1520 N N . VAL A 1 181 ? 11.667 -17.622 -20.223 1.00 42.84 181 VAL A N 1
ATOM 1521 C CA . VAL A 1 181 ? 10.341 -17.657 -19.595 1.00 42.84 181 VAL A CA 1
ATOM 1522 C C . VAL A 1 181 ? 10.212 -18.992 -18.865 1.00 42.84 181 VAL A C 1
ATOM 1524 O O . VAL A 1 181 ? 10.362 -20.051 -19.472 1.00 42.84 181 VAL A O 1
ATOM 1527 N N . TYR A 1 182 ? 9.983 -18.955 -17.548 1.00 48.34 182 TYR A N 1
ATOM 1528 C CA . TYR A 1 182 ? 9.927 -20.145 -16.677 1.00 48.34 182 TYR A CA 1
ATOM 1529 C C . TYR A 1 182 ? 11.183 -21.040 -16.724 1.00 48.34 182 TYR A C 1
ATOM 1531 O O . TYR A 1 182 ? 11.078 -22.264 -16.705 1.00 48.34 182 TYR A O 1
ATOM 1539 N N . GLY A 1 183 ? 12.378 -20.448 -16.822 1.00 48.72 183 GLY A N 1
ATOM 1540 C CA . GLY A 1 183 ? 13.636 -21.208 -16.895 1.00 48.72 183 GLY A CA 1
ATOM 1541 C C . GLY A 1 183 ? 13.889 -21.875 -18.253 1.00 48.72 183 GLY A C 1
ATOM 1542 O O . GLY A 1 183 ? 14.792 -22.700 -18.388 1.00 48.72 183 GLY A O 1
ATOM 1543 N N . LYS A 1 184 ? 13.082 -21.550 -19.273 1.00 42.69 184 LYS A N 1
ATOM 1544 C CA . LYS A 1 184 ? 13.242 -22.052 -20.637 1.00 42.69 184 LYS A CA 1
ATOM 1545 C C . LYS A 1 184 ? 13.592 -20.897 -21.567 1.00 42.69 184 LYS A C 1
ATOM 1547 O O . LYS A 1 184 ? 12.850 -19.923 -21.663 1.00 42.69 184 LYS A O 1
ATOM 1552 N N . LYS A 1 185 ? 14.722 -21.015 -22.268 1.00 53.78 185 LYS A N 1
ATOM 1553 C CA . LYS A 1 185 ? 15.108 -20.097 -23.346 1.00 53.78 185 LYS A CA 1
ATOM 1554 C C . LYS A 1 185 ? 14.152 -20.287 -24.520 1.00 53.78 185 LYS A C 1
ATOM 1556 O O . LYS A 1 185 ? 14.140 -21.349 -25.136 1.00 53.78 185 LYS A O 1
ATOM 1561 N N . ILE A 1 186 ? 13.350 -19.271 -24.802 1.00 55.88 186 ILE A N 1
ATOM 1562 C CA . ILE A 1 186 ? 12.461 -19.214 -25.956 1.00 55.88 186 ILE A CA 1
ATOM 1563 C C . ILE A 1 186 ? 13.074 -18.197 -26.915 1.00 55.88 186 ILE A C 1
ATOM 1565 O O . ILE A 1 186 ? 13.226 -17.023 -26.573 1.00 55.88 186 ILE A O 1
ATOM 1569 N N . SER A 1 187 ? 13.467 -18.658 -28.101 1.00 60.53 187 SER A N 1
ATOM 1570 C CA . SER A 1 187 ? 13.726 -17.744 -29.208 1.00 60.53 187 SER A CA 1
ATOM 1571 C C . SER A 1 187 ? 12.371 -17.267 -29.721 1.00 60.53 187 SER A C 1
ATOM 1573 O O . SER A 1 187 ? 11.461 -18.076 -29.928 1.00 60.53 187 SER A O 1
ATOM 1575 N N . ARG A 1 188 ? 12.178 -15.950 -29.804 1.00 63.22 188 ARG A N 1
ATOM 1576 C CA . ARG A 1 188 ? 10.945 -15.406 -30.369 1.00 63.22 188 ARG A CA 1
ATOM 1577 C C . ARG A 1 188 ? 11.046 -15.521 -31.881 1.00 63.22 188 ARG A C 1
ATOM 1579 O O . ARG A 1 188 ? 11.722 -14.721 -32.518 1.00 63.22 188 ARG A O 1
ATOM 1586 N N . ASP A 1 189 ? 10.352 -16.505 -32.436 1.00 73.50 189 ASP A N 1
ATOM 1587 C CA . ASP A 1 189 ? 10.197 -16.658 -33.877 1.00 73.50 189 ASP A CA 1
ATOM 1588 C C . ASP A 1 189 ? 9.175 -15.624 -34.375 1.00 73.50 189 ASP A C 1
ATOM 1590 O O . ASP A 1 189 ? 7.988 -15.905 -34.561 1.00 73.50 189 ASP A O 1
ATOM 1594 N N . ILE A 1 190 ? 9.636 -14.379 -34.513 1.00 78.62 190 ILE A N 1
ATOM 1595 C CA . ILE A 1 190 ? 8.875 -13.303 -35.146 1.00 78.62 190 ILE A CA 1
ATOM 1596 C C . ILE A 1 190 ? 9.294 -13.239 -36.610 1.00 78.62 190 ILE A C 1
ATOM 1598 O O . ILE A 1 190 ? 10.444 -12.939 -36.930 1.00 78.62 190 ILE A O 1
ATOM 1602 N N . ILE A 1 191 ? 8.345 -13.487 -37.508 1.00 84.31 191 ILE A N 1
ATOM 1603 C CA . ILE A 1 191 ? 8.543 -13.355 -38.951 1.00 84.31 191 ILE A CA 1
ATOM 1604 C C . ILE A 1 191 ? 7.921 -12.032 -39.386 1.00 84.31 191 ILE A C 1
ATOM 1606 O O . ILE A 1 191 ? 6.764 -11.759 -39.072 1.00 84.31 191 ILE A O 1
ATOM 1610 N N . ILE A 1 192 ? 8.682 -11.210 -40.111 1.00 85.62 192 ILE A N 1
ATOM 1611 C CA . ILE A 1 192 ? 8.243 -9.909 -40.630 1.00 85.62 192 ILE A CA 1
ATOM 1612 C C . ILE A 1 192 ? 8.468 -9.887 -42.137 1.00 85.62 192 ILE A C 1
ATOM 1614 O O . ILE A 1 192 ? 9.546 -10.242 -42.613 1.00 85.62 192 ILE A O 1
ATOM 1618 N N . ASN A 1 193 ? 7.473 -9.420 -42.885 1.00 89.12 193 ASN A N 1
ATOM 1619 C CA . ASN A 1 193 ? 7.556 -9.262 -44.328 1.00 89.12 193 ASN A CA 1
ATOM 1620 C C . ASN A 1 193 ? 7.016 -7.894 -44.762 1.00 89.12 193 ASN A C 1
ATOM 1622 O O . ASN A 1 193 ? 5.965 -7.450 -44.302 1.00 89.12 193 ASN A O 1
ATOM 1626 N N . ILE A 1 194 ? 7.729 -7.241 -45.682 1.00 89.31 194 ILE A N 1
ATOM 1627 C CA . ILE A 1 194 ? 7.327 -5.967 -46.287 1.00 89.31 194 ILE A CA 1
ATOM 1628 C C . ILE A 1 194 ? 6.871 -6.248 -47.717 1.00 89.31 194 ILE A C 1
ATOM 1630 O O . ILE A 1 194 ? 7.662 -6.642 -48.575 1.00 89.31 194 ILE A O 1
ATOM 1634 N N . ASP A 1 195 ? 5.592 -6.012 -47.989 1.00 93.00 195 ASP A N 1
ATOM 1635 C CA . ASP A 1 195 ? 5.005 -6.245 -49.307 1.00 93.00 195 ASP A CA 1
ATOM 1636 C C . ASP A 1 195 ? 5.251 -5.077 -50.262 1.00 93.00 195 ASP A C 1
ATOM 1638 O O . ASP A 1 195 ? 5.496 -5.297 -51.456 1.00 93.00 195 ASP A O 1
ATOM 1642 N N . ASN A 1 196 ? 5.218 -3.847 -49.734 1.00 90.81 196 ASN A N 1
ATOM 1643 C CA . ASN A 1 196 ? 5.479 -2.616 -50.470 1.00 90.81 196 ASN A CA 1
ATOM 1644 C C . ASN A 1 196 ? 6.246 -1.601 -49.597 1.00 90.81 196 ASN A C 1
ATOM 1646 O O . ASN A 1 196 ? 5.859 -1.380 -48.448 1.00 90.81 196 ASN A O 1
ATOM 1650 N N . PRO A 1 197 ? 7.286 -0.934 -50.135 1.00 92.25 197 PRO A N 1
ATOM 1651 C CA . PRO A 1 197 ? 7.839 -1.070 -51.482 1.00 92.25 197 PRO A CA 1
ATOM 1652 C C . PRO A 1 197 ? 8.607 -2.385 -51.657 1.00 92.25 197 PRO A C 1
ATOM 1654 O O . PRO A 1 197 ? 9.181 -2.916 -50.712 1.00 92.25 197 PRO A O 1
ATOM 1657 N N . LYS A 1 198 ? 8.648 -2.901 -52.891 1.00 91.50 198 LYS A N 1
ATOM 1658 C CA . LYS A 1 198 ? 9.538 -4.019 -53.222 1.00 91.50 198 LYS A CA 1
ATOM 1659 C C . LYS A 1 198 ? 10.998 -3.599 -53.053 1.00 91.50 198 LYS A C 1
ATOM 1661 O O . LYS A 1 198 ? 11.339 -2.430 -53.257 1.00 91.50 198 LYS A O 1
ATOM 1666 N N . ALA A 1 199 ? 11.845 -4.563 -52.700 1.00 88.06 199 ALA A N 1
ATOM 1667 C CA . ALA A 1 199 ? 13.281 -4.348 -52.577 1.00 88.06 199 ALA A CA 1
ATOM 1668 C C . ALA A 1 199 ? 13.843 -3.655 -53.831 1.00 88.06 199 ALA A C 1
ATOM 1670 O O . ALA A 1 199 ? 13.418 -3.940 -54.951 1.00 88.06 199 ALA A O 1
ATOM 1671 N N . ASN A 1 200 ? 14.787 -2.734 -53.627 1.00 89.69 200 ASN A N 1
ATOM 1672 C CA . ASN A 1 200 ? 15.449 -1.944 -54.674 1.00 89.69 200 ASN A CA 1
ATOM 1673 C C . ASN A 1 200 ? 14.549 -0.979 -55.469 1.00 89.69 200 ASN A C 1
ATOM 1675 O O . ASN A 1 200 ? 15.004 -0.380 -56.442 1.00 89.69 200 ASN A O 1
ATOM 1679 N N . LYS A 1 201 ? 13.290 -0.769 -55.067 1.00 91.81 201 LYS A N 1
ATOM 1680 C CA . LYS A 1 201 ? 12.458 0.278 -55.668 1.00 91.81 201 LYS A CA 1
ATOM 1681 C C . LYS A 1 201 ? 13.018 1.656 -55.307 1.00 91.81 201 LYS A C 1
ATOM 1683 O O . LYS A 1 201 ? 13.175 1.974 -54.131 1.00 91.81 201 LYS A O 1
ATOM 1688 N N . VAL A 1 202 ? 13.278 2.487 -56.316 1.00 91.38 202 VAL A N 1
ATOM 1689 C CA . VAL A 1 202 ? 13.680 3.886 -56.114 1.00 91.38 202 VAL A CA 1
ATOM 1690 C C . VAL A 1 202 ? 12.474 4.692 -55.640 1.00 91.38 202 VAL A C 1
ATOM 1692 O O . VAL A 1 202 ? 11.392 4.620 -56.225 1.00 91.38 202 VAL A O 1
ATOM 1695 N N . ILE A 1 203 ? 12.664 5.458 -54.569 1.00 88.38 203 ILE A N 1
ATOM 1696 C CA . ILE A 1 203 ? 11.606 6.211 -53.897 1.00 88.38 203 ILE A CA 1
ATOM 1697 C C . ILE A 1 203 ? 11.981 7.690 -53.902 1.00 88.38 203 ILE A C 1
ATOM 1699 O O . ILE A 1 203 ? 13.004 8.070 -53.345 1.00 88.38 203 ILE A O 1
ATOM 1703 N N . SER A 1 204 ? 11.150 8.521 -54.534 1.00 88.38 204 SER A N 1
ATOM 1704 C CA . SER A 1 204 ? 11.387 9.966 -54.690 1.00 88.38 204 SER A CA 1
ATOM 1705 C C . SER A 1 204 ? 10.331 10.851 -54.018 1.00 88.38 204 SER A C 1
ATOM 1707 O O . SER A 1 204 ? 10.473 12.071 -54.001 1.00 88.38 204 SER A O 1
ATOM 1709 N N . LYS A 1 205 ? 9.265 10.256 -53.471 1.00 89.06 205 LYS A N 1
ATOM 1710 C CA . LYS A 1 205 ? 8.137 10.933 -52.806 1.00 89.06 205 LYS A CA 1
ATOM 1711 C C . LYS A 1 205 ? 7.649 10.099 -51.617 1.00 89.06 205 LYS A C 1
ATOM 1713 O O . LYS A 1 205 ? 8.187 9.026 -51.354 1.00 89.06 205 LYS A O 1
ATOM 1718 N N . THR A 1 206 ? 6.617 10.577 -50.925 1.00 87.81 206 THR A N 1
ATOM 1719 C CA . THR A 1 206 ? 5.902 9.816 -49.893 1.00 87.81 206 THR A CA 1
ATOM 1720 C C . THR A 1 206 ? 5.463 8.454 -50.426 1.00 87.81 206 THR A C 1
ATOM 1722 O O . THR A 1 206 ? 4.918 8.353 -51.526 1.00 87.81 206 THR A O 1
ATOM 1725 N N . ILE A 1 207 ? 5.692 7.413 -49.630 1.00 87.94 207 ILE A N 1
ATOM 1726 C CA . ILE A 1 207 ? 5.298 6.038 -49.933 1.00 87.94 207 ILE A CA 1
ATOM 1727 C C . ILE A 1 207 ? 4.352 5.520 -48.865 1.00 87.94 207 ILE A C 1
ATOM 1729 O O . ILE A 1 207 ? 4.467 5.877 -47.695 1.00 87.94 207 ILE A O 1
ATOM 1733 N N . LEU A 1 208 ? 3.463 4.625 -49.278 1.00 88.81 208 LEU A N 1
ATOM 1734 C CA . LEU A 1 208 ? 2.746 3.758 -48.359 1.00 88.81 208 LEU A CA 1
ATOM 1735 C C . LEU A 1 208 ? 3.608 2.524 -48.087 1.00 88.81 208 LEU A C 1
ATOM 1737 O O . LEU A 1 208 ? 3.921 1.777 -49.015 1.00 88.81 208 LEU A O 1
ATOM 1741 N N . LEU A 1 209 ? 3.987 2.321 -46.830 1.00 88.69 209 LEU A N 1
ATOM 1742 C CA . LEU A 1 209 ? 4.602 1.079 -46.373 1.00 88.69 209 LEU A CA 1
ATOM 1743 C C . LEU A 1 209 ? 3.497 0.096 -45.985 1.00 88.69 209 LEU A C 1
ATOM 1745 O O . LEU A 1 209 ? 2.586 0.460 -45.246 1.00 88.69 209 LEU A O 1
ATOM 1749 N N . SER A 1 210 ? 3.570 -1.135 -46.486 1.00 89.56 210 SER A N 1
ATOM 1750 C CA . SER A 1 210 ? 2.624 -2.197 -46.135 1.00 89.56 210 SER A CA 1
ATOM 1751 C C . SER A 1 210 ? 3.326 -3.544 -46.034 1.00 89.56 210 SER A C 1
ATOM 1753 O O . SER A 1 210 ? 4.301 -3.804 -46.742 1.00 89.56 210 SER A O 1
ATOM 1755 N N . GLY A 1 211 ? 2.809 -4.413 -45.174 1.00 90.56 211 GLY A N 1
ATOM 1756 C CA . GLY A 1 211 ? 3.372 -5.728 -44.911 1.00 90.56 211 GLY A CA 1
ATOM 1757 C C . GLY A 1 211 ? 2.617 -6.447 -43.800 1.00 90.56 211 GLY A C 1
ATOM 1758 O O . GLY A 1 211 ? 1.531 -6.021 -43.404 1.00 90.56 211 GLY A O 1
ATOM 1759 N N . TRP A 1 212 ? 3.220 -7.511 -43.281 1.00 90.81 212 TRP A N 1
ATOM 1760 C CA . TRP A 1 212 ? 2.677 -8.309 -42.188 1.00 90.81 212 TRP A CA 1
ATOM 1761 C C . TRP A 1 212 ? 3.784 -8.780 -41.244 1.00 90.81 212 TRP A C 1
ATOM 1763 O O . TRP A 1 212 ? 4.961 -8.837 -41.605 1.00 90.81 212 TRP A O 1
ATOM 1773 N N . ALA A 1 213 ? 3.390 -9.119 -40.021 1.00 89.25 213 ALA A N 1
ATOM 1774 C CA . ALA A 1 213 ? 4.253 -9.745 -39.035 1.00 89.25 213 ALA A CA 1
ATOM 1775 C C . ALA A 1 213 ? 3.463 -10.806 -38.257 1.00 89.25 213 ALA A C 1
ATOM 1777 O O . ALA A 1 213 ? 2.254 -10.656 -38.074 1.00 89.25 213 ALA A O 1
ATOM 1778 N N . ILE A 1 214 ? 4.139 -11.866 -37.814 1.00 87.31 214 ILE A N 1
ATOM 1779 C CA . ILE A 1 214 ? 3.554 -12.936 -36.995 1.00 87.31 214 ILE A CA 1
ATOM 1780 C C . ILE A 1 214 ? 4.553 -13.404 -35.931 1.00 87.31 214 ILE A C 1
ATOM 1782 O O . ILE A 1 214 ? 5.725 -13.607 -36.244 1.00 87.31 214 ILE A O 1
ATOM 1786 N N . GLU A 1 215 ? 4.095 -13.593 -34.690 1.00 87.25 215 GLU A N 1
ATOM 1787 C CA . GLU A 1 215 ? 4.818 -14.371 -33.678 1.00 87.25 215 GLU A CA 1
ATOM 1788 C C . GLU A 1 215 ? 4.289 -15.809 -33.710 1.00 87.25 215 GLU A C 1
ATOM 1790 O O . GLU A 1 215 ? 3.152 -16.073 -33.319 1.00 87.25 215 GLU A O 1
ATOM 1795 N N . THR A 1 216 ? 5.096 -16.764 -34.171 1.00 83.06 216 THR A N 1
ATOM 1796 C CA . THR A 1 216 ? 4.616 -18.147 -34.367 1.00 83.06 216 THR A CA 1
ATOM 1797 C C . THR A 1 216 ? 4.464 -18.932 -33.064 1.00 83.06 216 THR A C 1
ATOM 1799 O O . THR A 1 216 ? 3.887 -20.017 -33.067 1.00 83.06 216 THR A O 1
ATOM 1802 N N . ASN A 1 217 ? 4.966 -18.390 -31.951 1.00 78.62 217 ASN A N 1
ATOM 1803 C CA . ASN A 1 217 ? 4.957 -19.036 -30.640 1.00 78.62 217 ASN A CA 1
ATOM 1804 C C . ASN A 1 217 ? 3.876 -18.484 -29.686 1.00 78.62 217 ASN A C 1
ATOM 1806 O O . ASN A 1 217 ? 3.743 -19.01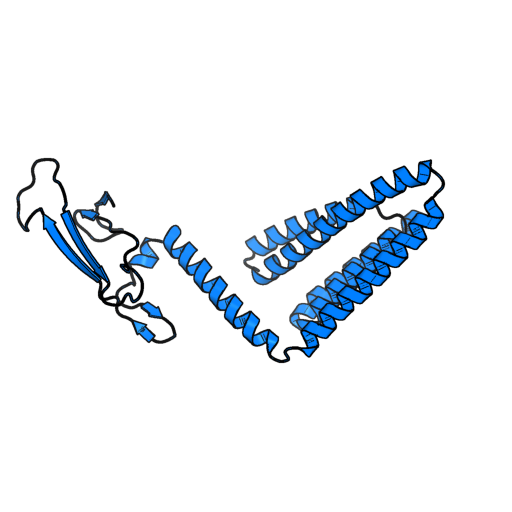3 -28.575 1.00 78.62 217 ASN A O 1
ATOM 1810 N N . SER A 1 218 ? 3.086 -17.472 -30.085 1.00 77.38 218 SER A N 1
ATOM 1811 C CA . SER A 1 218 ? 1.959 -17.005 -29.261 1.00 77.38 218 SER A CA 1
ATOM 1812 C C . SER A 1 218 ? 0.804 -18.010 -29.294 1.00 77.38 218 SER A C 1
ATOM 1814 O O . SER A 1 218 ? 0.447 -18.557 -30.336 1.00 77.38 218 SER A O 1
ATOM 1816 N N . LYS A 1 219 ? 0.219 -18.283 -28.122 1.00 72.81 219 LYS A N 1
ATOM 1817 C CA . LYS A 1 219 ? -0.878 -19.255 -27.951 1.00 72.81 219 LYS A CA 1
ATOM 1818 C C . LYS A 1 219 ? -2.266 -18.624 -27.912 1.00 72.81 219 LYS A C 1
ATOM 1820 O O . LYS A 1 219 ? -3.248 -19.346 -28.061 1.00 72.81 219 LYS A O 1
ATOM 1825 N N . TYR A 1 220 ? -2.353 -17.327 -27.631 1.00 69.50 220 TYR A N 1
ATOM 1826 C CA . TYR A 1 220 ? -3.612 -16.695 -27.228 1.00 69.50 220 TYR A CA 1
ATOM 1827 C C . TYR A 1 220 ? -3.930 -15.406 -27.994 1.00 69.50 220 TYR A C 1
ATOM 1829 O O . TYR A 1 220 ? -5.088 -14.997 -28.011 1.00 69.50 220 TYR A O 1
ATOM 1837 N N . ASP A 1 221 ? -2.944 -14.781 -28.639 1.00 80.06 221 ASP A N 1
ATOM 1838 C CA . ASP A 1 221 ? -3.095 -13.530 -29.385 1.00 80.06 221 ASP A CA 1
ATOM 1839 C C . ASP A 1 221 ? -2.078 -13.445 -30.540 1.00 80.06 221 ASP A C 1
ATOM 1841 O O . ASP A 1 221 ? -1.429 -14.433 -30.883 1.00 80.06 221 ASP A O 1
ATOM 1845 N N . SER A 1 222 ? -1.954 -12.275 -31.175 1.00 81.62 222 SER A N 1
ATOM 1846 C CA . SER A 1 222 ? -0.974 -12.053 -32.246 1.00 81.62 222 SER A CA 1
ATOM 1847 C C . SER A 1 222 ? 0.478 -12.135 -31.772 1.00 81.62 222 SER A C 1
ATOM 1849 O O . SER A 1 222 ? 1.369 -12.234 -32.615 1.00 81.62 222 SER A O 1
ATOM 1851 N N . GLY A 1 223 ? 0.730 -12.016 -30.463 1.00 81.19 223 GLY A N 1
ATOM 1852 C CA . GLY A 1 223 ? 2.073 -11.900 -29.908 1.00 81.19 223 GLY A CA 1
ATOM 1853 C C . GLY A 1 223 ? 2.787 -10.584 -30.233 1.00 81.19 223 GLY A C 1
ATOM 1854 O O . GLY A 1 223 ? 3.960 -10.390 -29.912 1.00 81.19 223 GLY A O 1
ATOM 1855 N N . ILE A 1 224 ? 2.094 -9.666 -30.912 1.00 82.44 224 ILE A N 1
ATOM 1856 C CA . ILE A 1 224 ? 2.664 -8.439 -31.466 1.00 82.44 224 ILE A CA 1
ATOM 1857 C C . ILE A 1 224 ? 1.960 -7.242 -30.842 1.00 82.44 224 ILE A C 1
ATOM 1859 O O . ILE A 1 224 ? 0.817 -6.934 -31.176 1.00 82.44 224 ILE A O 1
ATOM 1863 N N . ASP A 1 225 ? 2.690 -6.527 -29.988 1.00 83.31 225 ASP A N 1
ATOM 1864 C CA . ASP A 1 225 ? 2.218 -5.291 -29.355 1.00 83.31 225 ASP A CA 1
ATOM 1865 C C . ASP A 1 225 ? 2.322 -4.076 -30.292 1.00 83.31 225 ASP A C 1
ATOM 1867 O O . ASP A 1 225 ? 1.498 -3.160 -30.249 1.00 83.31 225 ASP A O 1
ATOM 1871 N N . ARG A 1 226 ? 3.393 -4.015 -31.097 1.00 82.69 226 ARG A N 1
ATOM 1872 C CA . ARG A 1 226 ? 3.725 -2.862 -31.943 1.00 82.69 226 ARG A CA 1
ATOM 1873 C C . ARG A 1 226 ? 4.687 -3.243 -33.068 1.00 82.69 226 ARG A C 1
ATOM 1875 O O . ARG A 1 226 ? 5.598 -4.039 -32.858 1.00 82.69 226 ARG A O 1
ATOM 1882 N N . ILE A 1 227 ? 4.532 -2.594 -34.220 1.00 84.88 227 ILE A N 1
ATOM 1883 C CA . ILE A 1 227 ? 5.498 -2.597 -35.323 1.00 84.88 227 ILE A CA 1
ATOM 1884 C C . ILE A 1 227 ? 6.072 -1.184 -35.430 1.00 84.88 227 ILE A C 1
ATOM 1886 O O . ILE A 1 227 ? 5.330 -0.213 -35.361 1.00 84.88 227 ILE A O 1
ATOM 1890 N N . GLU A 1 228 ? 7.391 -1.054 -35.539 1.00 86.56 228 GLU A N 1
ATOM 1891 C CA . GLU A 1 228 ? 8.075 0.237 -35.657 1.00 86.56 228 GLU A CA 1
ATOM 1892 C C . GLU A 1 228 ? 8.997 0.216 -36.882 1.00 86.56 228 GLU A C 1
ATOM 1894 O O . GLU A 1 228 ? 9.730 -0.750 -37.108 1.00 86.56 228 GLU A O 1
ATOM 1899 N N . PHE A 1 229 ? 8.977 1.287 -37.674 1.00 85.19 229 PHE A N 1
ATOM 1900 C CA . PHE A 1 229 ? 9.746 1.402 -38.912 1.00 85.19 229 PHE A CA 1
ATOM 1901 C C . PHE A 1 229 ? 10.946 2.331 -38.731 1.00 85.19 229 PHE A C 1
ATOM 1903 O O . PHE A 1 229 ? 10.830 3.435 -38.192 1.00 85.19 229 PHE A O 1
ATOM 1910 N N . PHE A 1 230 ? 12.101 1.906 -39.243 1.00 85.75 230 PHE A N 1
ATOM 1911 C CA . PHE A 1 230 ? 13.354 2.656 -39.174 1.00 85.75 230 PHE A CA 1
ATOM 1912 C C . PHE A 1 230 ? 14.035 2.702 -40.541 1.00 85.75 230 PHE A C 1
ATOM 1914 O O . PHE A 1 230 ? 14.030 1.725 -41.288 1.00 85.75 230 PHE A O 1
ATOM 1921 N N . LEU A 1 231 ? 14.650 3.840 -40.859 1.00 87.62 231 LEU A N 1
ATOM 1922 C CA . LEU A 1 231 ? 15.462 4.033 -42.056 1.00 87.62 231 LEU A CA 1
ATOM 1923 C C . LEU A 1 231 ? 16.951 3.938 -41.712 1.00 87.62 231 LEU A C 1
ATOM 1925 O O . LEU A 1 231 ? 17.406 4.557 -40.748 1.00 87.62 231 LEU A O 1
ATOM 1929 N N . ASN A 1 232 ? 17.714 3.225 -42.545 1.00 87.31 232 ASN A N 1
ATOM 1930 C CA . ASN A 1 232 ? 19.177 3.107 -42.468 1.00 87.31 232 ASN A CA 1
ATOM 1931 C C . ASN A 1 232 ? 19.715 2.564 -41.133 1.00 87.31 232 ASN A C 1
ATOM 1933 O O . ASN A 1 232 ? 20.802 2.934 -40.694 1.00 87.31 232 ASN A O 1
ATOM 1937 N N . GLY A 1 233 ? 18.974 1.675 -40.474 1.00 80.81 233 GLY A N 1
ATOM 1938 C CA . GLY A 1 233 ? 19.461 1.003 -39.278 1.00 80.81 233 GLY A CA 1
ATOM 1939 C C . GLY A 1 233 ? 18.354 0.400 -38.430 1.00 80.81 233 GLY A C 1
ATOM 1940 O O . GLY A 1 233 ? 17.169 0.576 -38.694 1.00 80.81 233 GLY A O 1
ATOM 1941 N N . LYS A 1 234 ? 18.778 -0.305 -37.384 1.00 80.31 234 LYS A N 1
ATOM 1942 C CA . LYS A 1 234 ? 17.909 -0.897 -36.362 1.00 80.31 234 LYS A CA 1
ATOM 1943 C C . LYS A 1 234 ? 17.447 0.148 -35.325 1.00 80.31 234 LYS A C 1
ATOM 1945 O O . LYS A 1 234 ? 18.020 1.246 -35.305 1.00 80.31 234 LYS A O 1
ATOM 1950 N N . PRO A 1 235 ? 16.481 -0.170 -34.439 1.00 75.00 235 PRO A N 1
ATOM 1951 C CA . PRO A 1 235 ? 16.076 0.723 -33.353 1.00 75.00 235 PRO A CA 1
ATOM 1952 C C . PRO A 1 235 ? 17.280 1.270 -32.569 1.00 75.00 235 PRO A C 1
ATOM 1954 O O . PRO A 1 235 ? 18.240 0.545 -32.301 1.00 75.00 235 PRO A O 1
ATOM 1957 N N . GLY A 1 236 ? 17.259 2.568 -32.255 1.00 77.69 236 GLY A N 1
ATOM 1958 C CA . GLY A 1 236 ? 18.350 3.279 -31.569 1.00 77.69 236 GLY A CA 1
ATOM 1959 C C . GLY A 1 236 ? 19.535 3.695 -32.456 1.00 77.69 236 GLY A C 1
ATOM 1960 O O . GLY A 1 236 ? 20.367 4.483 -32.019 1.00 77.69 236 GLY A O 1
ATOM 1961 N N . LYS A 1 237 ? 19.623 3.210 -33.704 1.00 81.38 237 LYS A N 1
ATOM 1962 C CA . LYS A 1 237 ? 20.643 3.646 -34.683 1.00 81.38 237 LYS A CA 1
ATOM 1963 C C . LYS A 1 237 ? 20.042 4.262 -35.949 1.00 81.38 237 LYS A C 1
ATOM 1965 O O . LYS A 1 237 ? 20.598 5.219 -36.476 1.00 81.38 237 LYS A O 1
ATOM 1970 N N . GLY A 1 238 ? 18.940 3.704 -36.449 1.00 84.44 238 GLY A N 1
ATOM 1971 C CA . GLY A 1 238 ? 18.234 4.200 -37.632 1.00 84.44 238 GLY A CA 1
ATOM 1972 C C . GLY A 1 238 ? 17.306 5.379 -37.328 1.00 84.44 238 GLY A C 1
ATOM 1973 O O . GLY A 1 238 ? 16.897 5.594 -36.186 1.00 84.44 238 GLY A O 1
ATOM 1974 N N . LYS A 1 239 ? 16.924 6.130 -38.367 1.00 88.12 239 LYS A N 1
ATOM 1975 C CA . LYS A 1 239 ? 15.935 7.213 -38.258 1.00 88.12 239 LYS A CA 1
ATOM 1976 C C . LYS A 1 239 ? 14.536 6.615 -38.126 1.00 88.12 239 LYS A C 1
ATOM 1978 O O . LYS A 1 239 ? 14.083 5.931 -39.040 1.00 88.12 239 LYS A O 1
ATOM 1983 N N . TYR A 1 240 ? 13.851 6.899 -37.023 1.00 85.81 240 TYR A N 1
ATOM 1984 C CA . TYR A 1 240 ? 12.470 6.466 -36.805 1.00 85.81 240 TYR A CA 1
ATOM 1985 C C . TYR A 1 240 ? 11.521 7.086 -37.841 1.00 85.81 240 TYR A C 1
ATOM 1987 O O . TYR A 1 240 ? 11.576 8.294 -38.089 1.00 85.81 240 TYR A O 1
ATOM 1995 N N . LEU A 1 241 ? 10.674 6.256 -38.451 1.00 84.44 241 LEU A N 1
ATOM 1996 C CA . LEU A 1 241 ? 9.714 6.656 -39.485 1.00 84.44 241 LEU A CA 1
ATOM 1997 C C . LEU A 1 241 ? 8.264 6.653 -38.989 1.00 84.44 241 LEU A C 1
ATOM 1999 O O . LEU A 1 241 ? 7.442 7.373 -39.549 1.00 84.44 241 LEU A O 1
ATOM 2003 N N . GLY A 1 242 ? 7.953 5.863 -37.959 1.00 82.94 242 GLY A N 1
ATOM 2004 C CA . GLY A 1 242 ? 6.599 5.701 -37.435 1.00 82.94 242 GLY A CA 1
ATOM 2005 C C . GLY A 1 242 ? 6.322 4.285 -36.933 1.00 82.94 242 GLY A C 1
ATOM 2006 O O . GLY A 1 242 ? 7.195 3.415 -36.988 1.00 82.94 242 GLY A O 1
ATOM 2007 N N . SER A 1 243 ? 5.098 4.090 -36.448 1.00 83.19 243 SER A N 1
ATOM 2008 C CA . SER A 1 243 ? 4.549 2.843 -35.907 1.00 83.19 243 SER A CA 1
ATOM 2009 C C . SER A 1 243 ? 3.105 2.669 -36.332 1.00 83.19 243 SER A C 1
ATOM 2011 O O . SER A 1 243 ? 2.386 3.684 -36.172 1.00 83.19 243 SER A O 1
#

Foldseek 3Di:
DVLVVVVVVLVVVLVVLVVVLVVCCVVPVPCVVVNVLVNVVSVVVVLVRPDQLVVLLVVLVVLLVVLVVCVVVVVPVVSVVSPVSSVVSVVVSVVSVVVVVVQVVVVVVVCNVVVVVVVVVVVVVVSVVVVVVVVCVVPVDPCVVVVCVVVVVVVVVVVVVVCCVVPVVVVVVPPQQWDQDPNDTDGFPKDWDWPPPDPPDDDDDDDDTDTDIARPPDDPDRPDPDDWDFDPDDPPPGHTDGD

Sequence (243 aa):
MKEKKIGLSFLAAFFLLLIISLFSLSIFPQLYQISIFFAVMIFIFSQYFDFEYRLLIGFALFLLIICLFLLIFKLDTLAIYFANYVYAFLALGIIGYFFDNLREKLKSKGIIKIYKKVFLSILVLFLFFSAFTIVRDFKINPDYPVVIKENHNKFISDVKDKYIRTFKKEIYYSGLDIVEVYGKKISRDIIINIDNPKANKVISKTILLSGWAIETNSKYDSGIDRIEFFLNGKPGKGKYLGS

Radius of gyration: 29.44 Å; chains: 1; bounding box: 47×44×92 Å

Secondary structure (DSSP, 8-state):
--THHHHHHHHHHHHHHHHHHHHHHHH-TTHHHHHHHHHHHHHHHHHTTT--HHHHHHHHHHHHHHHHHHHHTT-HHHHHHHHHHHHHHHHHHHHHHHHHHHHHHHHTTT-HHHHHHHHHHHHHHHHHHHHHHHHHHHHH-TTHHHHHHHHHHHHHHHHHHHHHHHH-HHHHHTSTT-EEETTEEE---EEEEEEESPTT----S----EEEEEETT-SSS-S-S---EEESSSTTTSEEEE-

pLDDT: mean 73.62, std 13.09, range [42.69, 94.75]